Protein AF-A0A813IPT2-F1 (afdb_monomer)

Organism: Polarella glacialis (NCBI:txid89957)

Nearest PDB structures (foldseek):
  1tex-assembly1_A  TM=1.875E-01  e=2.253E+00  Mycolicibacterium smegmatis

pLDDT: mean 72.06, std 19.03, range [18.88, 93.38]

Structure (mmCIF, N/CA/C/O backbone):
data_AF-A0A813IPT2-F1
#
_entry.id   AF-A0A813IPT2-F1
#
loop_
_atom_site.group_PDB
_atom_site.id
_atom_site.type_symbol
_atom_site.label_atom_id
_atom_site.label_alt_id
_atom_site.label_comp_id
_atom_site.label_asym_id
_atom_site.label_entity_id
_atom_site.label_seq_id
_atom_site.pdbx_PDB_ins_code
_atom_site.Cartn_x
_atom_site.Cartn_y
_atom_site.Cartn_z
_atom_site.occupancy
_atom_site.B_iso_or_equiv
_atom_site.auth_seq_id
_atom_site.auth_comp_id
_atom_site.auth_asym_id
_atom_site.auth_atom_id
_atom_site.pdbx_PDB_model_num
ATOM 1 N N . TYR A 1 1 ? 28.168 15.278 2.886 1.00 22.58 1 TYR A N 1
ATOM 2 C CA . TYR A 1 1 ? 27.661 16.083 1.758 1.00 22.58 1 TYR A CA 1
ATOM 3 C C . TYR A 1 1 ? 27.672 15.183 0.529 1.00 22.58 1 TYR A C 1
ATOM 5 O O . TYR A 1 1 ? 28.730 15.028 -0.048 1.00 22.58 1 TYR A O 1
ATOM 13 N N . LEU A 1 2 ? 26.639 14.434 0.142 1.00 18.88 2 LEU A N 1
ATOM 14 C CA . LEU A 1 2 ? 25.191 14.482 0.365 1.00 18.88 2 LEU A CA 1
ATOM 15 C C . LEU A 1 2 ? 24.686 13.068 0.717 1.00 18.88 2 LEU A C 1
ATOM 17 O O . LEU A 1 2 ? 24.864 12.149 -0.073 1.00 18.88 2 LEU A O 1
ATOM 21 N N . SER A 1 3 ? 24.061 12.900 1.882 1.00 19.80 3 SER A N 1
ATOM 22 C CA . SER A 1 3 ? 23.296 11.701 2.246 1.00 19.80 3 SER A CA 1
ATOM 23 C C . SER A 1 3 ? 21.896 11.826 1.640 1.00 19.80 3 SER A C 1
ATOM 25 O O . SER A 1 3 ? 21.167 12.753 1.994 1.00 19.80 3 SER A O 1
ATOM 27 N N . HIS A 1 4 ? 21.556 10.958 0.690 1.00 21.78 4 HIS A N 1
ATOM 28 C CA . HIS A 1 4 ? 20.227 10.901 0.083 1.00 21.78 4 HIS A CA 1
ATOM 29 C C . HIS A 1 4 ? 19.321 10.036 0.961 1.00 21.78 4 HIS A C 1
ATOM 31 O O . HIS A 1 4 ? 19.539 8.836 1.055 1.00 21.78 4 HIS A O 1
ATOM 37 N N . CYS A 1 5 ? 18.312 10.647 1.583 1.00 20.91 5 CYS A N 1
ATOM 38 C CA . CYS A 1 5 ? 17.132 9.922 2.039 1.00 20.91 5 CYS A CA 1
ATOM 39 C C . CYS A 1 5 ? 16.264 9.682 0.800 1.00 20.91 5 CYS A C 1
ATOM 41 O O . CYS A 1 5 ? 15.829 10.643 0.168 1.00 20.91 5 CYS A O 1
ATOM 43 N N . THR A 1 6 ? 16.043 8.424 0.432 1.00 24.61 6 THR A N 1
ATOM 44 C CA . THR A 1 6 ? 14.979 8.062 -0.509 1.00 24.61 6 THR A CA 1
ATOM 45 C C . THR A 1 6 ? 13.814 7.544 0.318 1.00 24.61 6 THR A C 1
ATOM 47 O O . THR A 1 6 ? 13.785 6.405 0.760 1.00 24.61 6 THR A O 1
ATOM 50 N N . SER A 1 7 ? 12.878 8.437 0.610 1.00 26.55 7 SER A N 1
ATOM 51 C CA . SER A 1 7 ? 11.579 8.127 1.195 1.00 26.55 7 SER A CA 1
ATOM 52 C C . SER A 1 7 ? 10.695 7.510 0.107 1.00 26.55 7 SER A C 1
ATOM 54 O O . SER A 1 7 ? 9.997 8.203 -0.633 1.00 26.55 7 SER A O 1
ATOM 56 N N . GLY A 1 8 ? 10.736 6.184 -0.015 1.00 27.59 8 GLY A N 1
ATOM 57 C CA . GLY A 1 8 ? 9.666 5.419 -0.649 1.00 27.59 8 GLY A CA 1
ATOM 58 C C . GLY A 1 8 ? 8.501 5.325 0.330 1.00 27.59 8 GLY A C 1
ATOM 59 O O . GLY A 1 8 ? 8.437 4.401 1.127 1.00 27.59 8 GLY A O 1
ATOM 60 N N . GLY A 1 9 ? 7.616 6.324 0.340 1.00 29.55 9 GLY A N 1
ATOM 61 C CA . GLY A 1 9 ? 6.392 6.254 1.136 1.00 29.55 9 GLY A CA 1
ATOM 62 C C . GLY A 1 9 ? 5.482 5.157 0.589 1.00 29.55 9 GLY A C 1
ATOM 63 O O . GLY A 1 9 ? 4.903 5.325 -0.484 1.00 29.55 9 GLY A O 1
ATOM 64 N N . ILE A 1 10 ? 5.375 4.051 1.317 1.00 34.75 10 ILE A N 1
ATOM 65 C CA . ILE A 1 10 ? 4.439 2.965 1.043 1.00 34.75 10 ILE A CA 1
ATOM 66 C C . ILE A 1 10 ? 3.053 3.387 1.552 1.00 34.75 10 ILE A C 1
ATOM 68 O O . ILE A 1 10 ? 2.877 3.808 2.693 1.00 34.75 10 ILE A O 1
ATOM 72 N N . LEU A 1 11 ? 2.041 3.335 0.688 1.00 39.09 11 LEU A N 1
ATOM 73 C CA . LEU A 1 11 ? 0.650 3.460 1.118 1.00 39.09 11 LEU A CA 1
ATOM 74 C C . LEU A 1 11 ? 0.090 2.050 1.220 1.00 39.09 11 LEU A C 1
ATOM 76 O O . LEU A 1 11 ? 0.034 1.337 0.221 1.00 39.09 11 LEU A O 1
ATOM 80 N N . GLN A 1 12 ? -0.289 1.670 2.434 1.00 47.31 12 GLN A N 1
ATOM 81 C CA . GLN A 1 12 ? -0.730 0.326 2.758 1.00 47.31 12 GLN A CA 1
ATOM 82 C C . GLN A 1 12 ? -2.209 0.357 3.081 1.00 47.31 12 GLN A C 1
ATOM 84 O O . GLN A 1 12 ? -2.625 0.633 4.203 1.00 47.31 12 GLN A O 1
ATOM 89 N N . LEU A 1 13 ? -3.009 0.117 2.059 1.00 40.16 13 LEU A N 1
ATOM 90 C CA . LEU A 1 13 ? -4.437 0.300 2.173 1.00 40.16 13 LEU A CA 1
ATOM 91 C C . LEU A 1 13 ? -5.113 -0.952 2.746 1.00 40.16 13 LEU A C 1
ATOM 93 O O . LEU A 1 13 ? -4.753 -2.069 2.374 1.00 40.16 13 LEU A O 1
ATOM 97 N N . GLN A 1 14 ? -6.104 -0.778 3.621 1.00 37.28 14 GLN A N 1
ATOM 98 C CA . GLN A 1 14 ? -6.806 -1.885 4.268 1.00 37.28 14 GLN A CA 1
ATOM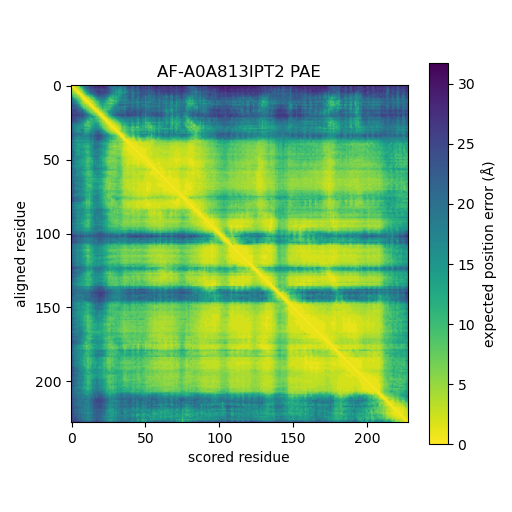 99 C C . GLN A 1 14 ? -8.170 -2.110 3.617 1.00 37.28 14 GLN A C 1
ATOM 101 O O . GLN A 1 14 ? -8.995 -1.203 3.583 1.00 37.28 14 GLN A O 1
ATOM 106 N N . ALA A 1 15 ? -8.423 -3.313 3.091 1.00 34.12 15 ALA A N 1
ATOM 107 C CA . ALA A 1 15 ? -9.726 -3.660 2.530 1.00 34.12 15 ALA A CA 1
ATOM 108 C C . ALA A 1 15 ? -10.611 -4.297 3.614 1.00 34.12 15 ALA A C 1
ATOM 110 O O . ALA A 1 15 ? -10.194 -5.186 4.355 1.00 34.12 15 ALA A O 1
ATOM 111 N N . GLY A 1 16 ? -11.856 -3.836 3.728 1.00 30.89 16 GLY A N 1
ATOM 112 C CA . GLY A 1 16 ? -12.879 -4.494 4.544 1.00 30.89 16 GLY A CA 1
ATOM 113 C C . GLY A 1 16 ? -13.708 -5.459 3.696 1.00 30.89 16 GLY A C 1
ATOM 114 O O . GLY A 1 16 ? -14.085 -5.117 2.576 1.00 30.89 16 GLY A O 1
ATOM 115 N N . SER A 1 17 ? -14.025 -6.651 4.214 1.00 33.88 17 SER A N 1
ATOM 116 C CA . SER A 1 17 ? -14.942 -7.580 3.539 1.00 33.88 17 SER A CA 1
ATOM 117 C C . SER A 1 17 ? -16.356 -7.002 3.472 1.00 33.88 17 SER A C 1
ATOM 119 O O . SER A 1 17 ? -16.870 -6.446 4.446 1.00 33.88 17 SER A O 1
ATOM 121 N N . ARG A 1 18 ? -17.000 -7.159 2.318 1.00 38.59 18 ARG A N 1
ATOM 122 C CA . ARG A 1 18 ? -18.293 -6.556 1.998 1.00 38.59 18 ARG A CA 1
ATOM 123 C C . ARG A 1 18 ? -19.442 -7.497 2.376 1.00 38.59 18 ARG A C 1
ATOM 125 O O . ARG A 1 18 ? -20.032 -8.132 1.512 1.00 38.59 18 ARG A O 1
ATOM 132 N N . SER A 1 19 ? -19.773 -7.573 3.660 1.00 35.47 19 SER A N 1
ATOM 133 C CA . SER A 1 19 ? -21.066 -8.106 4.112 1.00 35.47 19 SER A CA 1
ATOM 134 C C . SER A 1 19 ? -21.380 -7.572 5.508 1.00 35.47 19 SER A C 1
ATOM 136 O O . SER A 1 19 ? -20.826 -8.067 6.483 1.00 35.47 19 SER A O 1
ATOM 138 N N . ASP A 1 20 ? -22.240 -6.554 5.542 1.00 37.88 20 ASP A N 1
ATOM 139 C CA . ASP A 1 20 ? -22.887 -5.938 6.706 1.00 37.88 20 ASP A CA 1
ATOM 140 C C . ASP A 1 20 ? -21.943 -5.354 7.791 1.00 37.88 20 ASP A C 1
ATOM 142 O O . ASP A 1 20 ? -21.253 -6.066 8.505 1.00 37.88 20 ASP A O 1
ATOM 146 N N . GLU A 1 21 ? -21.940 -4.014 7.908 1.00 35.59 21 GLU A N 1
ATOM 147 C CA . GLU A 1 21 ? -21.140 -3.174 8.840 1.00 35.59 21 GLU A CA 1
ATOM 148 C C . GLU A 1 21 ? -19.648 -2.942 8.492 1.00 35.59 21 GLU A C 1
ATOM 150 O O . GLU A 1 21 ? -18.764 -2.933 9.348 1.00 35.59 21 GLU A O 1
ATOM 155 N N . SER A 1 22 ? -19.333 -2.686 7.218 1.00 34.91 22 SER A N 1
ATOM 156 C CA . SER A 1 22 ? -17.954 -2.445 6.770 1.00 34.91 22 SER A CA 1
ATOM 157 C C . SER A 1 22 ? -17.512 -0.974 6.888 1.00 34.91 22 SER A C 1
ATOM 159 O O . SER A 1 22 ? -17.559 -0.229 5.907 1.00 34.91 22 SER A O 1
ATOM 161 N N . GLU A 1 23 ? -17.007 -0.557 8.051 1.00 38.62 23 GLU A N 1
ATOM 162 C CA . GLU A 1 23 ? -16.048 0.557 8.094 1.00 38.62 23 GLU A CA 1
ATOM 163 C C . GLU A 1 23 ? -14.717 0.082 7.491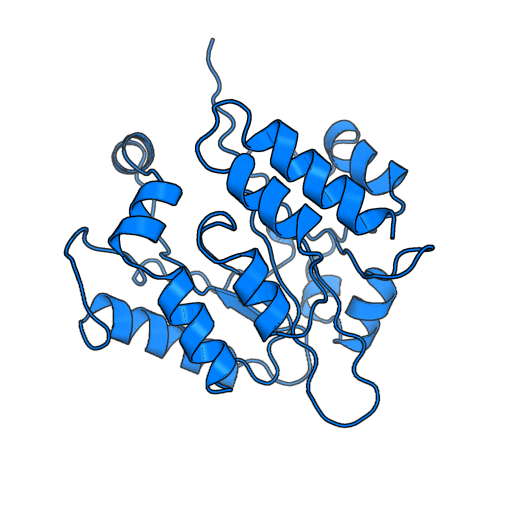 1.00 38.62 23 GLU A C 1
ATOM 165 O O . GLU A 1 23 ? -14.093 -0.876 7.973 1.00 38.62 23 GLU A O 1
ATOM 170 N N . VAL A 1 24 ? -14.311 0.724 6.395 1.00 41.28 24 VAL A N 1
ATOM 171 C CA . VAL A 1 24 ? -13.048 0.473 5.692 1.00 41.28 24 VAL A CA 1
ATOM 172 C C . VAL A 1 24 ? -12.033 1.502 6.172 1.00 41.28 24 VAL A C 1
ATOM 174 O O . VAL A 1 24 ? -12.242 2.707 6.040 1.00 41.28 24 VAL A O 1
ATOM 177 N N . GLY A 1 25 ? -10.952 1.018 6.780 1.00 40.88 25 GLY A N 1
ATOM 178 C CA . GLY A 1 25 ? -9.851 1.846 7.259 1.00 40.88 25 GLY A CA 1
ATOM 179 C C . GLY A 1 25 ? -8.809 2.052 6.180 1.00 40.88 25 GLY A C 1
ATOM 180 O O . GLY A 1 25 ? -8.631 1.200 5.321 1.00 40.88 25 GLY A O 1
ATOM 181 N N . THR A 1 26 ? -8.117 3.185 6.192 1.00 44.16 26 THR A N 1
ATOM 182 C CA . THR A 1 26 ? -7.043 3.466 5.232 1.00 44.16 26 THR A CA 1
ATOM 183 C C . THR A 1 26 ? -5.726 3.602 5.975 1.00 44.16 26 THR A C 1
ATOM 185 O O . THR A 1 26 ? -5.372 4.679 6.431 1.00 44.16 26 THR A O 1
ATOM 188 N N . GLY A 1 27 ? -4.984 2.505 6.109 1.00 44.69 27 GLY A N 1
ATOM 189 C CA . GLY A 1 27 ? -3.646 2.544 6.695 1.00 44.69 27 GLY A CA 1
ATOM 190 C C . GLY A 1 27 ? -2.637 3.293 5.815 1.00 44.69 27 GLY A C 1
ATOM 191 O O . GLY A 1 27 ? -2.750 3.346 4.591 1.00 44.69 27 GLY A O 1
ATOM 192 N N . VAL A 1 28 ? -1.614 3.872 6.439 1.00 47.28 28 VAL A N 1
ATOM 193 C CA . VAL A 1 28 ? -0.395 4.334 5.763 1.00 47.28 28 VAL A CA 1
ATOM 194 C C . VAL A 1 28 ? 0.763 3.754 6.558 1.00 47.28 28 VAL A C 1
ATOM 196 O O . VAL A 1 28 ? 0.937 4.100 7.726 1.00 47.28 28 VAL A O 1
ATOM 199 N N . VAL A 1 29 ? 1.558 2.887 5.936 1.00 50.03 29 VAL A N 1
ATOM 200 C CA . VAL A 1 29 ? 2.750 2.316 6.565 1.00 50.03 29 VAL A CA 1
ATOM 201 C C . VAL A 1 29 ? 3.965 3.082 6.082 1.00 50.03 29 VAL A C 1
ATOM 203 O O . VAL A 1 29 ? 4.309 3.084 4.907 1.00 50.03 29 VAL A O 1
ATOM 206 N N . VAL A 1 30 ? 4.617 3.781 7.002 1.00 46.56 30 VAL A N 1
ATOM 207 C CA . VAL A 1 30 ? 5.773 4.607 6.664 1.00 46.56 30 VAL A CA 1
ATOM 208 C C . VAL A 1 30 ? 7.043 3.794 6.871 1.00 46.56 30 VAL A C 1
ATOM 210 O O . VAL A 1 30 ? 7.484 3.604 8.001 1.00 46.56 30 VAL A O 1
ATOM 213 N N . ASN A 1 31 ? 7.629 3.343 5.762 1.00 48.81 31 ASN A N 1
ATOM 214 C CA . ASN A 1 31 ? 8.940 2.703 5.736 1.00 48.81 31 ASN A CA 1
ATOM 215 C C . ASN A 1 31 ? 10.048 3.775 5.855 1.00 48.81 31 ASN A C 1
ATOM 217 O O . ASN A 1 31 ? 10.043 4.777 5.130 1.00 48.81 31 ASN A O 1
ATOM 221 N N . THR A 1 32 ? 10.989 3.583 6.787 1.00 47.72 32 THR A N 1
ATOM 222 C CA . THR A 1 32 ? 12.218 4.383 6.855 1.00 47.72 32 THR A CA 1
ATOM 223 C C . THR A 1 32 ? 13.438 3.499 7.066 1.00 47.72 32 THR A C 1
ATOM 225 O O . THR A 1 32 ? 13.655 2.998 8.166 1.00 47.72 32 THR A O 1
ATOM 228 N N . THR A 1 33 ? 14.298 3.425 6.057 1.00 46.75 33 THR A N 1
ATOM 229 C CA . THR A 1 33 ? 15.501 2.580 6.061 1.00 46.75 33 THR A CA 1
ATOM 230 C C . THR A 1 33 ? 16.711 3.194 6.787 1.00 46.75 33 THR A C 1
ATOM 232 O O . THR A 1 33 ? 17.630 2.475 7.162 1.00 46.75 33 THR A O 1
ATOM 235 N N . ASP A 1 34 ? 16.715 4.510 7.056 1.00 49.75 34 ASP A N 1
ATOM 236 C CA . ASP A 1 34 ? 17.919 5.228 7.532 1.00 49.75 34 ASP A CA 1
ATOM 237 C C . ASP A 1 34 ? 17.757 6.019 8.845 1.00 49.75 34 ASP A C 1
ATOM 239 O O . ASP A 1 34 ? 18.715 6.612 9.356 1.00 49.75 34 ASP A O 1
ATOM 243 N N . ARG A 1 35 ? 16.561 6.041 9.445 1.00 55.66 35 ARG A N 1
ATOM 244 C CA . ARG A 1 35 ? 16.361 6.574 10.802 1.00 55.66 35 ARG A CA 1
ATOM 245 C C . ARG A 1 35 ? 15.862 5.458 11.693 1.00 55.66 35 ARG A C 1
ATOM 247 O O . ARG A 1 35 ? 15.010 4.682 11.289 1.00 55.66 35 ARG A O 1
ATOM 254 N N . LYS A 1 36 ? 16.352 5.411 12.937 1.00 67.06 36 LYS A N 1
ATOM 255 C CA . LYS A 1 36 ? 15.727 4.569 13.962 1.00 67.06 36 LYS A CA 1
ATOM 256 C C . LYS A 1 36 ? 14.249 4.949 13.975 1.00 67.06 36 LYS A C 1
ATOM 258 O O . LYS A 1 36 ? 13.951 6.089 14.311 1.00 67.06 36 LYS A O 1
ATOM 263 N N . CYS A 1 37 ? 13.347 4.038 13.622 1.00 64.88 37 CYS A N 1
ATOM 264 C CA . CYS A 1 37 ? 11.904 4.300 13.633 1.00 64.88 37 CYS A CA 1
ATOM 265 C C . CYS A 1 37 ? 11.404 4.778 15.016 1.00 64.88 37 CYS A C 1
ATOM 267 O O . CYS A 1 37 ? 10.351 5.394 15.132 1.00 64.88 37 CYS A O 1
ATOM 269 N N . ALA A 1 38 ? 12.203 4.553 16.066 1.00 73.25 38 ALA A N 1
ATOM 270 C CA . ALA A 1 38 ? 12.026 5.082 17.415 1.00 73.25 38 ALA A CA 1
ATOM 271 C C . ALA A 1 38 ? 12.496 6.547 17.622 1.00 73.25 38 ALA A C 1
ATOM 273 O O . ALA A 1 38 ? 12.470 7.043 18.748 1.00 73.25 38 ALA A O 1
ATOM 274 N N . ASP A 1 39 ? 12.976 7.246 16.588 1.00 82.94 39 ASP A N 1
ATOM 275 C CA . ASP A 1 39 ? 13.415 8.642 16.681 1.00 82.94 39 ASP A CA 1
ATOM 276 C C . ASP A 1 39 ? 12.225 9.563 16.972 1.00 82.94 39 ASP A C 1
ATOM 278 O O . ASP A 1 39 ? 11.233 9.592 16.243 1.00 82.94 39 ASP A O 1
ATOM 282 N N . ALA A 1 40 ? 12.338 10.368 18.027 1.00 83.06 40 ALA A N 1
ATOM 283 C CA . ALA A 1 40 ? 11.253 11.239 18.463 1.00 83.06 40 ALA A CA 1
ATOM 284 C C . ALA A 1 40 ? 10.832 12.262 17.393 1.00 83.06 40 ALA A C 1
ATOM 286 O O . ALA A 1 40 ? 9.656 12.608 17.321 1.00 83.06 40 ALA A O 1
ATOM 287 N N . ASN A 1 41 ? 11.747 12.729 16.534 1.00 79.75 41 ASN A N 1
ATOM 288 C CA . ASN A 1 41 ? 11.391 13.677 15.475 1.00 79.75 41 ASN A CA 1
ATOM 289 C C . ASN A 1 41 ? 10.631 12.995 14.337 1.00 79.75 41 ASN A C 1
ATOM 291 O O . ASN A 1 41 ? 9.812 13.643 13.688 1.00 79.75 41 ASN A O 1
ATOM 295 N N . PHE A 1 42 ? 10.902 11.711 14.090 1.00 76.12 42 PHE A N 1
ATOM 296 C CA . PHE A 1 42 ? 10.124 10.909 13.151 1.00 76.12 42 PHE A CA 1
ATOM 297 C C . PHE A 1 42 ? 8.712 10.639 13.682 1.00 76.12 42 PHE A C 1
ATOM 299 O O . PHE A 1 42 ? 7.749 10.780 12.936 1.00 76.12 42 PHE A O 1
ATOM 306 N N . LEU A 1 43 ? 8.575 10.324 14.974 1.00 78.94 43 LEU A N 1
ATOM 307 C CA . LEU A 1 43 ? 7.281 10.019 15.595 1.00 78.94 43 LEU 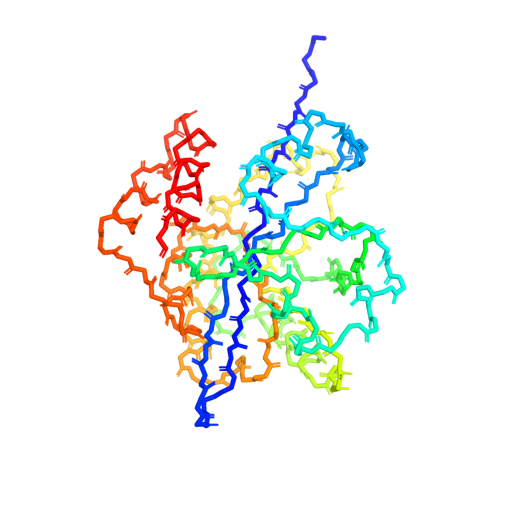A CA 1
ATOM 308 C C . LEU A 1 43 ? 6.422 11.255 15.878 1.00 78.94 43 LEU A C 1
ATOM 310 O O . LEU A 1 43 ? 5.198 11.147 15.931 1.00 78.94 43 LEU A O 1
ATOM 314 N N . ALA A 1 44 ? 7.035 12.427 16.061 1.00 83.38 44 ALA A N 1
ATOM 315 C CA . ALA A 1 44 ? 6.342 13.647 16.473 1.00 83.38 44 ALA A CA 1
ATOM 316 C C . ALA A 1 44 ? 5.127 14.028 15.596 1.00 83.38 44 ALA A C 1
ATOM 318 O O . ALA A 1 44 ? 4.099 14.402 16.165 1.00 83.38 44 ALA A O 1
ATOM 319 N N . PRO A 1 45 ? 5.168 13.936 14.250 1.00 77.50 45 PRO A N 1
ATOM 320 C CA . PRO A 1 45 ? 3.996 14.197 13.415 1.00 77.50 45 PRO A CA 1
ATOM 321 C C . PRO A 1 45 ? 2.845 13.220 13.680 1.00 77.50 45 PRO A C 1
ATOM 323 O O . PRO A 1 45 ? 1.709 13.662 13.817 1.00 77.50 45 PRO A O 1
ATOM 326 N N . PHE A 1 46 ? 3.136 11.922 13.817 1.00 81.25 46 PHE A N 1
ATOM 327 C CA . PHE A 1 46 ? 2.132 10.895 14.119 1.00 81.25 46 PHE A CA 1
ATOM 328 C C . PHE A 1 46 ? 1.504 11.135 15.491 1.00 81.25 46 PHE A C 1
ATOM 330 O O . PHE A 1 46 ? 0.286 11.204 15.613 1.00 81.25 46 PHE A O 1
ATOM 337 N N . GLN A 1 47 ? 2.330 11.392 16.508 1.00 86.75 47 GLN A N 1
ATOM 338 C CA . GLN A 1 47 ? 1.867 11.708 17.861 1.00 86.75 47 GLN A CA 1
ATOM 339 C C . GLN A 1 47 ? 0.984 12.960 17.895 1.00 86.75 47 GLN A C 1
ATOM 341 O O . GLN A 1 47 ? -0.044 12.975 18.564 1.00 86.75 47 GLN A O 1
ATOM 346 N N . LYS A 1 48 ? 1.351 14.009 17.145 1.00 85.38 48 LYS A N 1
ATOM 347 C CA . LYS A 1 48 ? 0.555 15.241 17.036 1.00 85.38 48 LYS A CA 1
ATOM 348 C C . LYS A 1 48 ? -0.827 14.994 16.423 1.00 85.38 48 LYS A C 1
ATOM 350 O O . LYS A 1 48 ? -1.758 15.741 16.713 1.00 85.38 48 LYS A O 1
ATOM 355 N N . LEU A 1 49 ? -0.940 13.977 15.577 1.00 79.25 49 LEU A N 1
ATOM 356 C CA . LEU A 1 49 ? -2.173 13.563 14.914 1.00 79.25 49 LEU A CA 1
ATOM 357 C C . LEU A 1 49 ? -2.900 12.434 15.661 1.00 79.25 49 LEU A C 1
ATOM 359 O O . LEU A 1 49 ? -3.869 11.897 15.140 1.00 79.25 49 LEU A O 1
ATOM 363 N N . ASN A 1 50 ? -2.436 12.076 16.864 1.00 87.19 50 ASN A N 1
ATOM 364 C CA . ASN A 1 50 ? -2.926 10.937 17.640 1.00 87.19 50 ASN A CA 1
ATOM 365 C C . ASN A 1 50 ? -2.890 9.600 16.868 1.00 87.19 50 ASN A C 1
ATOM 367 O O . ASN A 1 50 ? -3.699 8.708 17.094 1.00 87.19 50 ASN A O 1
ATOM 371 N N . VAL A 1 51 ? -1.934 9.460 15.948 1.00 83.62 51 VAL A N 1
ATOM 372 C CA . VAL A 1 51 ? -1.705 8.232 15.186 1.00 83.62 51 VAL A CA 1
ATOM 373 C C . VAL A 1 51 ? -0.842 7.290 16.013 1.00 83.62 51 VAL A C 1
ATOM 375 O O . VAL A 1 51 ? 0.275 7.638 16.418 1.00 83.62 51 VAL A O 1
ATOM 378 N N . ARG A 1 52 ? -1.333 6.069 16.227 1.00 88.50 52 ARG A N 1
ATOM 379 C CA . ARG A 1 52 ? -0.572 5.021 16.907 1.00 88.50 52 ARG A CA 1
ATOM 380 C C . ARG A 1 52 ? 0.498 4.459 15.974 1.00 88.50 52 ARG A C 1
ATOM 382 O O . ARG A 1 52 ? 0.224 4.145 14.821 1.00 88.50 52 ARG A O 1
ATOM 389 N N . VAL A 1 53 ? 1.716 4.307 16.495 1.00 85.75 53 VAL A N 1
ATOM 390 C CA . VAL A 1 53 ? 2.828 3.649 15.795 1.00 85.75 53 VAL A CA 1
ATOM 391 C C . VAL A 1 53 ? 3.181 2.363 16.536 1.00 85.75 53 VAL A C 1
ATOM 393 O O . VAL A 1 53 ? 3.519 2.403 17.720 1.00 85.75 53 VAL A O 1
ATOM 396 N N . LEU A 1 54 ? 3.079 1.225 15.855 1.00 86.31 54 LEU A N 1
ATOM 397 C CA . LEU A 1 54 ? 3.407 -0.097 16.372 1.00 86.31 54 LEU A CA 1
ATOM 398 C C . LEU A 1 54 ? 4.834 -0.478 15.973 1.00 86.31 54 LEU A C 1
ATOM 400 O O . LEU A 1 54 ? 5.205 -0.397 14.804 1.00 86.31 54 LEU A O 1
ATOM 404 N N . MET A 1 55 ? 5.620 -0.894 16.966 1.00 85.56 55 MET A N 1
ATOM 405 C CA . MET A 1 55 ? 7.026 -1.297 16.806 1.00 85.56 55 MET A CA 1
ATOM 406 C C . MET A 1 55 ? 7.306 -2.714 17.324 1.00 85.56 55 MET A C 1
ATOM 408 O O . MET A 1 55 ? 8.440 -3.181 17.273 1.00 85.56 55 MET A O 1
ATOM 412 N N . ASP A 1 56 ? 6.302 -3.367 17.914 1.00 88.06 56 ASP A N 1
ATOM 413 C CA . ASP A 1 56 ? 6.423 -4.729 18.428 1.00 88.06 56 ASP A CA 1
ATOM 414 C C . ASP A 1 56 ? 6.003 -5.702 17.327 1.00 88.06 56 ASP A C 1
ATOM 416 O O . ASP A 1 56 ? 4.813 -5.875 17.057 1.00 88.06 56 ASP A O 1
ATOM 420 N N . SER A 1 57 ? 6.992 -6.332 16.696 1.00 84.56 57 SER A N 1
ATOM 421 C CA . SER A 1 57 ? 6.782 -7.299 15.621 1.00 84.56 57 SER A CA 1
ATOM 422 C C . SER A 1 57 ? 5.967 -8.513 16.070 1.00 84.56 57 SER A C 1
ATOM 424 O O . SER A 1 57 ? 5.152 -9.026 15.305 1.00 84.56 57 SER A O 1
ATOM 426 N N . GLY A 1 58 ? 6.130 -8.969 17.314 1.00 88.00 58 GLY A N 1
ATOM 427 C CA . GLY A 1 58 ? 5.349 -10.076 17.860 1.00 88.00 58 GLY A CA 1
ATOM 428 C C . GLY A 1 58 ? 3.876 -9.702 17.973 1.00 88.00 58 GLY A C 1
ATOM 429 O O . GLY A 1 58 ? 3.004 -10.479 17.579 1.00 88.00 58 GLY A O 1
ATOM 430 N N . HIS A 1 59 ? 3.599 -8.486 18.444 1.00 89.81 59 HIS A N 1
ATOM 431 C CA . HIS A 1 59 ? 2.239 -7.968 18.520 1.00 89.81 59 HIS A CA 1
ATOM 432 C C . HIS A 1 59 ? 1.630 -7.752 17.131 1.00 89.81 59 HIS A C 1
ATOM 434 O O . HIS A 1 59 ? 0.544 -8.252 16.874 1.00 89.81 59 HIS A O 1
ATOM 440 N N . VAL A 1 60 ? 2.335 -7.078 16.218 1.00 86.12 60 VAL A N 1
ATOM 441 C CA . VAL A 1 60 ? 1.843 -6.781 14.860 1.00 86.12 60 VAL A CA 1
ATOM 442 C C . VAL A 1 60 ? 1.522 -8.061 14.086 1.00 86.12 60 VAL A C 1
ATOM 444 O O . VAL A 1 60 ? 0.449 -8.162 13.498 1.00 86.12 60 VAL A O 1
ATOM 447 N N . ASN A 1 61 ? 2.393 -9.072 14.142 1.00 84.38 61 ASN A N 1
ATOM 448 C CA . ASN A 1 61 ? 2.185 -10.330 13.416 1.00 84.38 61 ASN A CA 1
ATOM 449 C C . ASN A 1 61 ? 1.110 -11.241 14.040 1.00 84.38 61 ASN A C 1
ATOM 451 O O . ASN A 1 61 ? 0.617 -12.147 13.371 1.00 84.38 61 ASN A O 1
ATOM 455 N N . SER A 1 62 ? 0.752 -11.033 15.311 1.00 88.31 62 SER A N 1
ATOM 456 C CA . SER A 1 62 ? -0.329 -11.776 15.982 1.00 88.31 62 SER A CA 1
ATOM 457 C C . SER A 1 62 ? -1.646 -11.006 16.049 1.00 88.31 62 SER A C 1
ATOM 459 O O . SER A 1 62 ? -2.657 -11.569 16.468 1.00 88.31 62 SER A O 1
ATOM 461 N N . MET A 1 63 ? -1.642 -9.744 15.618 1.00 88.00 63 MET A N 1
ATOM 462 C CA . MET A 1 63 ? -2.795 -8.865 15.672 1.00 88.00 63 MET A CA 1
ATOM 463 C C . MET A 1 63 ? -3.911 -9.377 14.757 1.00 88.00 63 MET A C 1
ATOM 465 O O . MET A 1 63 ? -3.699 -9.789 13.612 1.00 88.00 63 MET A O 1
ATOM 469 N N . THR A 1 64 ? -5.128 -9.342 15.279 1.00 87.00 64 THR A N 1
ATOM 470 C CA . THR A 1 64 ? -6.358 -9.576 14.529 1.00 87.00 64 THR A CA 1
ATOM 471 C C . THR A 1 64 ? -6.757 -8.325 13.751 1.00 87.00 64 THR A C 1
ATOM 473 O O . THR A 1 64 ? -6.373 -7.201 14.077 1.00 87.00 64 THR A O 1
ATOM 476 N N . LEU A 1 65 ? -7.611 -8.492 12.741 1.00 82.44 65 LEU A N 1
ATOM 477 C CA . LEU A 1 65 ? -8.175 -7.358 12.008 1.00 82.44 65 LEU A CA 1
ATOM 478 C C . LEU A 1 65 ? -8.897 -6.361 12.936 1.00 82.44 65 LEU A C 1
ATOM 480 O O . LEU A 1 65 ? -8.790 -5.152 12.745 1.00 82.44 65 LEU A O 1
ATOM 484 N N . ALA A 1 66 ? -9.622 -6.861 13.939 1.00 85.50 66 ALA A N 1
ATOM 485 C CA . ALA A 1 66 ? -10.351 -6.020 14.884 1.00 85.50 66 ALA A CA 1
ATOM 486 C C . ALA A 1 66 ? -9.403 -5.154 15.729 1.00 85.50 66 ALA A C 1
ATOM 488 O O . ALA A 1 66 ? -9.599 -3.945 15.810 1.00 85.50 66 ALA A O 1
ATOM 489 N N . GLU A 1 67 ? -8.341 -5.749 16.279 1.00 90.31 67 GLU A N 1
ATOM 490 C CA . GLU A 1 67 ? -7.320 -5.022 17.048 1.00 90.31 67 GLU A CA 1
ATOM 491 C C . GLU A 1 67 ? -6.597 -3.976 16.193 1.00 90.31 67 GLU A C 1
ATOM 493 O O . GLU A 1 67 ? -6.310 -2.880 16.669 1.00 90.31 67 GLU A O 1
ATOM 498 N N . ALA A 1 68 ? -6.342 -4.279 14.917 1.00 86.94 68 ALA A N 1
ATOM 499 C CA . ALA A 1 68 ? -5.728 -3.324 14.001 1.00 86.94 68 ALA A CA 1
ATOM 500 C C . ALA A 1 68 ? -6.636 -2.126 13.722 1.00 86.94 68 ALA A C 1
ATOM 502 O O . ALA A 1 68 ? -6.167 -0.991 13.759 1.00 86.94 68 ALA A O 1
ATOM 503 N N . LYS A 1 69 ? -7.934 -2.361 13.483 1.00 83.56 69 LYS A N 1
ATOM 504 C CA . LYS A 1 69 ? -8.917 -1.281 13.302 1.00 83.56 69 LYS A CA 1
ATOM 505 C C . LYS A 1 69 ? -9.028 -0.412 14.551 1.00 83.56 69 LYS A C 1
ATOM 507 O O . LYS A 1 69 ? -9.011 0.810 14.444 1.00 83.56 69 LYS A O 1
ATOM 512 N N . GLU A 1 70 ? -9.081 -1.035 15.726 1.00 89.44 70 GLU A N 1
ATOM 513 C CA . GLU A 1 70 ? -9.092 -0.320 17.004 1.00 89.44 70 GLU A CA 1
ATOM 514 C C . GLU A 1 70 ? -7.822 0.526 17.181 1.00 89.44 70 GLU A C 1
ATOM 516 O O . GLU A 1 70 ? -7.900 1.698 17.540 1.00 89.44 70 GLU A O 1
ATOM 521 N N . ALA A 1 71 ? -6.649 -0.035 16.874 1.00 88.88 71 ALA A N 1
ATOM 522 C CA . ALA A 1 71 ? -5.376 0.674 16.965 1.00 88.88 71 ALA A CA 1
ATOM 523 C C . ALA A 1 71 ? -5.241 1.817 15.946 1.00 88.88 71 ALA A C 1
ATOM 525 O O . ALA A 1 71 ? -4.498 2.764 16.207 1.00 88.88 71 ALA A O 1
ATOM 526 N N . ALA A 1 72 ? -5.919 1.713 14.801 1.00 86.12 72 ALA A N 1
ATOM 527 C CA . ALA A 1 72 ? -5.871 2.688 13.724 1.00 86.12 72 ALA A CA 1
ATOM 528 C C . ALA A 1 72 ? -6.873 3.840 13.902 1.00 86.12 72 ALA A C 1
ATOM 530 O O . ALA A 1 72 ? -6.691 4.883 13.286 1.00 86.12 72 ALA A O 1
ATOM 531 N N . GLY A 1 73 ? -7.939 3.672 14.687 1.00 83.94 73 GLY A N 1
ATOM 532 C CA . GLY A 1 73 ? -9.018 4.658 14.797 1.00 83.94 73 GLY A CA 1
ATOM 533 C C . GLY A 1 73 ? -8.537 6.061 15.190 1.00 83.94 73 GLY A C 1
ATOM 534 O O . GLY A 1 73 ? -7.788 6.228 16.152 1.00 83.94 73 GLY A O 1
ATOM 535 N N . LEU A 1 74 ? -8.998 7.079 14.460 1.00 80.50 74 LEU A N 1
ATOM 536 C CA . LEU A 1 74 ? -8.707 8.489 14.738 1.00 80.50 74 LEU A CA 1
ATOM 537 C C . LEU A 1 74 ? -9.909 9.171 15.407 1.00 80.50 74 LEU A C 1
ATOM 539 O O . LEU A 1 74 ? -11.060 8.846 15.126 1.00 80.50 74 LEU A O 1
ATOM 543 N N . GLU A 1 75 ? -9.659 10.172 16.260 1.00 81.62 75 GLU A N 1
ATOM 544 C CA . GLU A 1 75 ? -10.714 10.857 17.039 1.00 81.62 75 GLU A CA 1
ATOM 545 C C . GLU A 1 75 ? -11.826 11.480 16.184 1.00 81.62 75 GLU A C 1
ATOM 547 O O . GLU A 1 75 ? -12.946 11.660 16.662 1.00 81.62 75 GLU A O 1
ATOM 552 N N . ARG A 1 76 ? -11.509 11.861 14.942 1.00 77.25 76 ARG A N 1
ATOM 553 C CA . ARG A 1 76 ? -12.437 12.548 14.035 1.00 77.25 76 ARG A CA 1
ATOM 554 C C . ARG A 1 76 ? -13.104 11.629 13.020 1.00 77.25 76 ARG A C 1
ATOM 556 O O . ARG A 1 76 ? -13.949 12.108 12.278 1.00 77.25 76 ARG A O 1
ATOM 563 N N . GLY A 1 77 ? -12.807 10.334 13.062 1.00 75.06 77 GLY A N 1
ATOM 564 C CA . GLY A 1 77 ? -13.187 9.392 12.020 1.00 75.06 77 GLY A CA 1
ATOM 565 C C . GLY A 1 77 ? -11.990 8.991 11.168 1.00 75.06 77 GLY A C 1
ATOM 566 O O . GLY A 1 77 ? -10.909 9.567 11.259 1.00 75.06 77 GLY A O 1
ATOM 567 N N . GLY A 1 78 ? -12.173 7.933 10.383 1.00 75.81 78 GLY A N 1
ATOM 568 C CA . GLY A 1 78 ? -11.083 7.314 9.644 1.00 75.81 78 GLY A CA 1
ATOM 569 C C . GLY A 1 78 ? -10.167 6.464 10.525 1.00 75.81 78 GLY A C 1
ATOM 570 O O . GLY A 1 78 ? -10.358 6.294 11.731 1.00 75.81 78 GLY A O 1
ATOM 571 N N . MET A 1 79 ? -9.172 5.872 9.876 1.00 78.88 79 MET A N 1
ATOM 572 C CA . MET A 1 79 ? -8.222 4.965 10.501 1.00 78.88 79 MET A CA 1
ATOM 573 C C . MET A 1 79 ? -6.848 5.216 9.905 1.00 78.88 79 MET A C 1
ATOM 575 O O . MET A 1 79 ? -6.741 5.266 8.686 1.00 78.88 79 MET A O 1
ATOM 579 N N . LEU A 1 80 ? -5.821 5.332 10.739 1.00 77.38 80 LEU A N 1
ATOM 580 C CA . LEU A 1 80 ? -4.422 5.384 10.356 1.00 77.38 80 LEU A CA 1
ATOM 581 C C . LEU A 1 80 ? -3.561 4.691 11.422 1.00 77.38 80 LEU A C 1
ATOM 583 O O . LEU A 1 80 ? -3.568 5.067 12.591 1.00 77.38 80 LEU A O 1
ATOM 587 N N . LEU A 1 81 ? -2.774 3.706 10.992 1.00 82.56 81 LEU A N 1
ATOM 588 C CA . LEU A 1 81 ? -1.854 2.948 11.833 1.00 82.56 81 LEU A CA 1
ATOM 589 C C . LEU A 1 81 ? -0.445 3.028 11.255 1.00 82.56 81 LEU A C 1
ATOM 591 O O . LEU A 1 81 ? -0.224 2.622 10.117 1.00 82.56 81 LEU A O 1
ATOM 595 N N . GLY A 1 82 ? 0.505 3.529 12.039 1.00 81.56 82 GLY A N 1
ATOM 596 C CA . GLY A 1 82 ? 1.920 3.432 11.703 1.00 81.56 82 GLY A CA 1
ATOM 597 C C . GLY A 1 82 ? 2.460 2.066 12.110 1.00 81.56 82 GLY A C 1
ATOM 598 O O . GLY A 1 82 ? 2.243 1.629 13.238 1.00 81.56 82 GLY A O 1
ATOM 599 N N . ILE A 1 83 ? 3.191 1.404 11.223 1.00 80.12 83 ILE A N 1
ATOM 600 C CA . ILE A 1 83 ? 3.890 0.149 11.510 1.00 80.12 83 ILE A CA 1
ATOM 601 C C . ILE A 1 83 ? 5.327 0.318 11.030 1.00 80.12 83 ILE A C 1
ATOM 603 O O . ILE A 1 83 ? 5.551 0.879 9.959 1.00 80.12 83 ILE A O 1
ATOM 607 N N . THR A 1 84 ? 6.304 -0.093 11.833 1.00 77.56 84 THR A N 1
ATOM 608 C CA . THR A 1 84 ? 7.708 -0.052 11.403 1.00 77.56 84 THR A CA 1
ATOM 609 C C . THR A 1 84 ? 8.021 -1.232 10.494 1.00 77.56 84 THR A C 1
ATOM 611 O O . THR A 1 84 ? 7.466 -2.308 10.689 1.00 77.56 84 THR A O 1
ATOM 614 N N . GLU A 1 85 ? 8.949 -1.046 9.559 1.00 69.94 85 GLU A N 1
ATOM 615 C CA . GLU A 1 85 ? 9.413 -2.073 8.611 1.00 69.94 85 GLU A CA 1
ATOM 616 C C . GLU A 1 85 ? 9.739 -3.405 9.316 1.00 69.94 85 GLU A C 1
ATOM 618 O O . GLU A 1 85 ? 9.127 -4.432 9.040 1.00 69.94 85 GLU A O 1
ATOM 623 N N . ASP A 1 86 ? 10.560 -3.342 10.373 1.00 74.56 86 ASP A N 1
ATOM 624 C CA . ASP A 1 86 ? 10.958 -4.503 11.188 1.00 74.56 86 ASP A CA 1
ATOM 625 C C . ASP A 1 86 ? 9.793 -5.229 11.897 1.00 74.56 86 ASP A C 1
ATOM 627 O O . ASP A 1 86 ? 9.984 -6.293 12.495 1.00 74.56 86 ASP A O 1
ATOM 631 N N . SER A 1 87 ? 8.594 -4.637 11.904 1.00 76.00 87 SER A N 1
ATOM 632 C CA . SER A 1 87 ? 7.428 -5.176 12.605 1.00 76.00 87 SER A CA 1
ATOM 633 C C . SER A 1 87 ? 6.551 -6.083 11.750 1.00 76.00 87 SER A C 1
ATOM 635 O O . SER A 1 87 ? 5.722 -6.797 12.314 1.00 76.00 87 SER A O 1
ATOM 637 N N . MET A 1 88 ? 6.731 -6.101 10.429 1.00 76.25 88 MET A N 1
ATOM 638 C CA . MET A 1 88 ? 5.953 -6.953 9.530 1.00 76.25 88 MET A CA 1
ATOM 639 C C . MET A 1 88 ? 6.841 -7.946 8.803 1.00 76.25 88 MET A C 1
ATOM 641 O O . MET A 1 88 ? 7.984 -7.667 8.455 1.00 76.25 88 MET A O 1
ATOM 645 N N . ASN A 1 89 ? 6.292 -9.126 8.541 1.00 78.56 89 ASN A N 1
ATOM 646 C CA . ASN A 1 89 ? 6.906 -10.032 7.590 1.00 78.56 89 ASN A CA 1
ATOM 647 C C . ASN A 1 89 ? 6.569 -9.556 6.171 1.00 78.56 89 ASN A C 1
ATOM 649 O O . ASN A 1 89 ? 5.460 -9.782 5.690 1.00 78.56 89 ASN A O 1
ATOM 653 N N . GLU A 1 90 ? 7.523 -8.900 5.515 1.00 73.44 90 GLU A N 1
ATOM 654 C CA . GLU A 1 90 ? 7.331 -8.247 4.213 1.00 73.44 90 GLU A CA 1
ATOM 655 C C . GLU A 1 90 ? 6.992 -9.220 3.075 1.00 73.44 90 GLU A C 1
ATOM 657 O O . GLU A 1 90 ? 6.632 -8.795 1.986 1.00 73.44 90 GLU A O 1
ATOM 662 N N . ASN A 1 91 ? 7.066 -10.539 3.295 1.00 81.81 91 ASN A N 1
ATOM 663 C CA . ASN A 1 91 ? 6.830 -11.537 2.249 1.00 81.81 91 ASN A CA 1
ATOM 664 C C . ASN A 1 91 ? 7.647 -11.222 0.977 1.00 81.81 91 ASN A C 1
ATOM 666 O O . ASN A 1 91 ? 7.157 -11.403 -0.135 1.00 81.81 91 ASN A O 1
ATOM 670 N N . TRP A 1 92 ? 8.871 -10.717 1.142 1.00 85.56 92 TRP A N 1
ATOM 671 C CA . TRP A 1 92 ? 9.730 -10.309 0.037 1.00 85.56 92 TRP A CA 1
ATOM 672 C C . TRP A 1 92 ? 10.172 -11.510 -0.812 1.00 85.56 92 TRP A C 1
ATOM 674 O O . TRP A 1 92 ? 10.710 -12.497 -0.303 1.00 85.56 92 TRP A O 1
ATOM 684 N N . ASP A 1 93 ? 10.005 -11.392 -2.123 1.00 87.56 93 ASP A N 1
ATOM 685 C CA . ASP A 1 93 ? 10.459 -12.310 -3.155 1.00 87.56 93 ASP A CA 1
ATOM 686 C C . ASP A 1 93 ? 11.239 -11.526 -4.234 1.00 87.56 93 ASP A C 1
ATOM 688 O O . ASP A 1 93 ? 10.649 -10.903 -5.124 1.00 87.56 93 ASP A O 1
ATOM 692 N N . PRO A 1 94 ? 12.586 -11.600 -4.232 1.00 85.56 94 PRO A N 1
ATOM 693 C CA . PRO A 1 94 ? 13.424 -10.857 -5.175 1.00 85.56 94 PRO A CA 1
ATOM 694 C C . PRO A 1 94 ? 13.263 -11.324 -6.632 1.00 85.56 94 PRO A C 1
ATOM 696 O O . PRO A 1 94 ? 13.845 -10.736 -7.542 1.00 85.56 94 PRO A O 1
ATOM 699 N N . SER A 1 95 ? 12.519 -12.407 -6.886 1.00 86.44 95 SER A N 1
ATOM 700 C CA . SER A 1 95 ? 12.213 -12.863 -8.241 1.00 86.44 95 SER A CA 1
ATOM 701 C C . SER A 1 95 ? 11.070 -12.078 -8.902 1.00 86.44 95 SER A C 1
ATOM 703 O O . SER A 1 95 ? 10.875 -12.207 -10.120 1.00 86.44 95 SER A O 1
ATOM 705 N N . ILE A 1 96 ? 10.352 -11.248 -8.134 1.00 87.75 96 ILE A N 1
ATOM 706 C CA . ILE A 1 96 ? 9.225 -10.412 -8.570 1.00 87.75 96 ILE A CA 1
ATOM 707 C C . ILE A 1 96 ? 9.736 -9.060 -9.092 1.00 87.75 96 ILE A C 1
ATOM 709 O O . ILE A 1 96 ? 9.383 -7.991 -8.615 1.00 87.75 96 ILE A O 1
ATOM 713 N N . THR A 1 97 ? 10.582 -9.099 -10.118 1.00 85.31 97 THR A N 1
ATOM 714 C CA . THR A 1 97 ? 11.216 -7.912 -10.720 1.00 85.31 97 THR A CA 1
ATOM 715 C C . THR A 1 97 ? 10.610 -7.551 -12.081 1.00 85.31 97 THR A C 1
ATOM 717 O O . THR A 1 97 ? 10.103 -8.420 -12.801 1.00 85.31 97 THR A O 1
ATOM 720 N N . TRP A 1 98 ? 10.698 -6.273 -12.470 1.00 81.69 98 TRP A N 1
ATOM 721 C CA . TRP A 1 98 ? 10.342 -5.819 -13.811 1.00 81.69 98 TRP A CA 1
ATOM 722 C C . TRP A 1 98 ? 11.576 -5.726 -14.710 1.00 81.69 98 TRP A C 1
ATOM 724 O O . TRP A 1 98 ? 12.547 -5.046 -14.412 1.00 81.69 98 TRP A O 1
ATOM 734 N N . THR A 1 99 ? 11.532 -6.363 -15.877 1.00 77.25 99 THR A N 1
ATOM 735 C CA . THR A 1 99 ? 12.691 -6.453 -16.783 1.00 77.25 99 THR A CA 1
ATOM 736 C C . THR A 1 99 ? 12.812 -5.279 -17.764 1.00 77.25 99 THR A C 1
ATOM 738 O O . THR A 1 99 ? 13.548 -5.365 -18.749 1.00 77.25 99 THR A O 1
ATOM 741 N N . GLY A 1 100 ? 12.065 -4.188 -17.561 1.00 69.44 100 GLY A N 1
ATOM 742 C CA . GLY A 1 100 ? 12.088 -3.010 -18.438 1.00 69.44 100 GLY A CA 1
ATOM 743 C C . GLY A 1 100 ? 11.412 -3.195 -19.805 1.00 69.44 100 GLY A C 1
ATOM 744 O O . GLY A 1 100 ? 11.323 -2.248 -20.590 1.00 69.44 100 GLY A O 1
ATOM 745 N N . GLN A 1 101 ? 10.928 -4.398 -20.117 1.00 67.12 101 GLN A N 1
ATOM 746 C CA . GLN A 1 101 ? 10.157 -4.667 -21.328 1.00 67.12 101 GLN A CA 1
ATOM 747 C C . GLN A 1 101 ? 8.678 -4.336 -21.085 1.00 67.12 101 GLN A C 1
ATOM 749 O O . GLN A 1 101 ? 8.167 -4.493 -19.973 1.00 67.12 101 GLN A O 1
ATOM 754 N N . ARG A 1 102 ? 7.980 -3.843 -22.123 1.00 62.19 102 ARG A N 1
ATOM 755 C CA . ARG A 1 102 ? 6.516 -3.678 -22.091 1.00 62.19 102 ARG A CA 1
ATOM 756 C C . ARG A 1 102 ? 5.886 -5.063 -22.040 1.00 62.19 102 ARG A C 1
ATOM 758 O O . ARG A 1 102 ? 5.529 -5.607 -23.077 1.00 62.19 102 ARG A O 1
ATOM 765 N N . CYS A 1 103 ? 5.800 -5.614 -20.843 1.00 59.56 103 CYS A N 1
ATOM 766 C CA . CYS A 1 103 ? 5.131 -6.870 -20.610 1.00 59.56 103 CYS A CA 1
ATOM 767 C C . CYS A 1 103 ? 3.643 -6.602 -20.417 1.00 59.56 103 CYS A C 1
ATOM 769 O O . CYS A 1 103 ? 3.272 -5.808 -19.552 1.00 59.56 103 CYS A O 1
ATOM 771 N N . GLY A 1 104 ? 2.796 -7.232 -21.226 1.00 64.06 104 GLY A N 1
ATOM 772 C CA . GLY A 1 104 ? 1.354 -7.248 -20.995 1.00 64.06 104 GLY A CA 1
ATOM 773 C C . GLY A 1 104 ? 0.953 -8.269 -19.919 1.00 64.06 104 GLY A C 1
ATOM 774 O O . GLY A 1 104 ? 1.748 -9.153 -19.573 1.00 64.06 104 GLY A O 1
ATOM 775 N N . PRO A 1 105 ? -0.291 -8.199 -19.409 1.00 61.31 105 PRO A N 1
ATOM 776 C CA . PRO A 1 105 ? -0.861 -9.255 -18.578 1.00 61.31 105 PRO A CA 1
ATOM 777 C C . PRO A 1 105 ? -0.717 -10.620 -19.269 1.00 61.31 105 PRO A C 1
ATOM 779 O O . PRO A 1 105 ? -1.156 -10.793 -20.404 1.00 61.31 105 PRO A O 1
ATOM 782 N N . GLY A 1 106 ? -0.082 -11.586 -18.598 1.00 63.78 106 GLY A N 1
ATOM 783 C CA . GLY A 1 106 ? 0.169 -12.929 -19.144 1.00 63.78 106 GLY A CA 1
ATOM 784 C C . GLY A 1 106 ? 1.608 -13.202 -19.594 1.00 63.78 106 GLY A C 1
ATOM 785 O O . GLY A 1 106 ? 1.909 -14.324 -19.992 1.00 63.78 106 GLY A O 1
ATOM 786 N N . GLU A 1 107 ? 2.508 -12.227 -19.485 1.00 73.56 107 GLU A N 1
ATOM 787 C CA . GLU A 1 107 ? 3.946 -12.437 -19.669 1.00 73.56 107 GLU A CA 1
ATOM 788 C C . GLU A 1 107 ? 4.656 -12.808 -18.356 1.00 73.56 107 GLU A C 1
ATOM 790 O O . GLU A 1 107 ? 4.122 -12.610 -17.264 1.00 73.56 107 GLU A O 1
ATOM 795 N N . GLY A 1 108 ? 5.877 -13.348 -18.459 1.00 82.94 108 GLY A N 1
ATOM 796 C CA . GLY A 1 108 ? 6.610 -13.966 -17.346 1.00 82.94 108 GLY A CA 1
ATOM 797 C C . GLY A 1 108 ? 6.617 -13.166 -16.031 1.00 82.94 108 GLY A C 1
ATOM 798 O O . GLY A 1 108 ? 6.223 -13.728 -15.010 1.00 82.94 108 GLY A O 1
ATOM 799 N N . PRO A 1 109 ? 7.010 -11.875 -16.014 1.00 84.00 109 PRO A N 1
ATOM 800 C CA . PRO A 1 109 ? 7.025 -11.071 -14.786 1.00 84.00 109 PRO A CA 1
ATOM 801 C C . PRO A 1 109 ? 5.645 -10.908 -14.135 1.00 84.00 109 PRO A C 1
ATOM 803 O O . PRO A 1 109 ? 5.515 -11.028 -12.921 1.00 84.00 109 PRO A O 1
ATOM 806 N N . TRP A 1 110 ? 4.597 -10.712 -14.937 1.00 86.56 110 TRP A N 1
ATOM 807 C CA . TRP A 1 110 ? 3.226 -10.587 -14.440 1.00 86.56 110 TRP A CA 1
ATOM 808 C C . TRP A 1 110 ? 2.676 -11.892 -13.893 1.00 86.56 110 TRP A C 1
ATOM 810 O O . TRP A 1 110 ? 2.027 -11.893 -12.854 1.00 86.56 110 TRP A O 1
ATOM 820 N N . GLN A 1 111 ? 2.939 -13.007 -14.576 1.00 88.44 111 GLN A N 1
ATOM 821 C CA . GLN A 1 111 ? 2.544 -14.327 -14.088 1.00 88.44 111 GLN A CA 1
ATOM 822 C C . GLN A 1 111 ? 3.221 -14.648 -12.757 1.00 88.44 111 GLN A C 1
ATOM 824 O O . GLN A 1 111 ? 2.579 -15.208 -11.873 1.00 88.44 111 GLN A O 1
ATOM 829 N N . LYS A 1 112 ? 4.492 -14.261 -12.595 1.00 90.12 112 LYS A N 1
ATOM 830 C CA . LYS A 1 112 ? 5.208 -14.393 -11.324 1.00 90.12 112 LYS A CA 1
ATOM 831 C C . LYS A 1 112 ? 4.593 -13.527 -10.233 1.00 90.12 112 LYS A C 1
ATOM 833 O O . LYS A 1 112 ? 4.240 -14.070 -9.194 1.00 90.12 112 LYS A O 1
ATOM 838 N N . LEU A 1 113 ? 4.401 -12.228 -10.486 1.00 90.31 113 LEU A N 1
ATOM 839 C CA . LEU A 1 113 ? 3.748 -11.319 -9.538 1.00 90.31 113 LEU A CA 1
ATOM 840 C C . LEU A 1 113 ? 2.367 -11.841 -9.129 1.00 90.31 113 LEU A C 1
ATOM 842 O O . LEU A 1 113 ? 2.033 -11.859 -7.952 1.00 90.31 113 LEU A O 1
ATOM 846 N N . TRP A 1 114 ? 1.568 -12.313 -10.084 1.00 91.12 114 TRP A N 1
ATOM 847 C CA . TRP A 1 114 ? 0.231 -12.814 -9.785 1.00 91.12 114 TRP A CA 1
ATOM 848 C C . TRP A 1 114 ? 0.238 -14.162 -9.062 1.00 91.12 114 TRP A C 1
ATOM 850 O O . TRP A 1 114 ? -0.569 -14.388 -8.163 1.00 91.12 114 TRP A O 1
ATOM 860 N N . GLY A 1 115 ? 1.175 -15.046 -9.410 1.00 92.06 115 GLY A N 1
ATOM 861 C CA . GLY A 1 115 ? 1.412 -16.283 -8.670 1.00 92.06 115 GLY A CA 1
ATOM 862 C C . GLY A 1 115 ? 1.819 -16.009 -7.221 1.00 92.06 115 GLY A C 1
ATOM 863 O O . GLY A 1 115 ? 1.318 -16.670 -6.310 1.00 92.06 115 GLY A O 1
ATOM 864 N N . TYR A 1 116 ? 2.661 -14.996 -7.006 1.00 92.69 116 TYR A N 1
ATOM 865 C CA . TYR A 1 116 ? 3.018 -14.494 -5.684 1.00 92.69 116 TYR A CA 1
ATOM 866 C C . TYR A 1 116 ? 1.786 -13.974 -4.934 1.00 92.69 116 TYR A C 1
ATOM 868 O O . TYR A 1 116 ? 1.471 -14.500 -3.870 1.00 92.69 116 TYR A O 1
ATOM 876 N N . VAL A 1 117 ? 1.031 -13.032 -5.517 1.00 91.06 117 VAL A N 1
ATOM 877 C CA . VAL A 1 117 ? -0.181 -12.464 -4.900 1.00 91.06 117 VAL A CA 1
ATOM 878 C C . VAL A 1 117 ? -1.155 -13.574 -4.499 1.00 91.06 117 VAL A C 1
ATOM 880 O O . VAL A 1 117 ? -1.572 -13.632 -3.346 1.00 91.06 117 VAL A O 1
ATOM 883 N N . GLY A 1 118 ? -1.452 -14.515 -5.401 1.00 91.38 118 GLY A N 1
ATOM 884 C CA . GLY A 1 118 ? -2.334 -15.647 -5.108 1.00 91.38 118 GLY A CA 1
ATOM 885 C C . GLY A 1 118 ? -1.826 -16.549 -3.975 1.00 91.38 118 GLY A C 1
ATOM 886 O O . GLY A 1 118 ? -2.616 -17.006 -3.149 1.00 91.38 118 GLY A O 1
ATOM 887 N N . THR A 1 119 ? -0.513 -16.775 -3.895 1.00 90.94 119 THR A N 1
ATOM 888 C CA . THR A 1 119 ? 0.108 -17.570 -2.821 1.00 90.94 119 THR A CA 1
ATOM 889 C C . THR A 1 119 ? 0.028 -16.850 -1.473 1.00 90.94 119 THR A C 1
ATOM 891 O O . THR A 1 119 ? -0.333 -17.458 -0.462 1.00 90.94 119 THR A O 1
ATOM 894 N N . THR A 1 120 ? 0.305 -15.547 -1.451 1.00 88.94 120 THR A N 1
ATOM 895 C CA . THR A 1 120 ? 0.247 -14.723 -0.238 1.00 88.94 120 THR A CA 1
ATOM 896 C C . THR A 1 120 ? -1.184 -14.630 0.291 1.00 88.94 120 THR A C 1
ATOM 898 O O . THR A 1 120 ? -1.418 -14.875 1.472 1.00 88.94 120 THR A O 1
ATOM 901 N N . LEU A 1 121 ? -2.160 -14.418 -0.598 1.00 86.88 121 LEU A N 1
ATOM 902 C CA . LEU A 1 121 ? -3.589 -14.431 -0.266 1.00 86.88 121 LEU A CA 1
ATOM 903 C C . LEU A 1 121 ? -4.052 -15.771 0.318 1.00 86.88 121 LEU A C 1
ATOM 905 O O . LEU A 1 121 ? -4.810 -15.801 1.284 1.00 86.88 121 LEU A O 1
ATOM 909 N N . GLY A 1 122 ? -3.593 -16.888 -0.252 1.00 85.50 122 GLY A N 1
ATOM 910 C CA . GLY A 1 122 ? -3.992 -18.226 0.189 1.00 85.50 122 GLY A CA 1
ATOM 911 C C . GLY A 1 122 ? -3.365 -18.679 1.511 1.00 85.50 122 GLY A C 1
ATOM 912 O O . GLY A 1 122 ? -3.893 -19.590 2.146 1.00 85.50 122 GLY A O 1
ATOM 913 N N . SER A 1 123 ? -2.248 -18.078 1.928 1.00 81.19 123 SER A N 1
ATOM 914 C CA . SER A 1 123 ? -1.464 -18.547 3.081 1.00 81.19 123 SER A CA 1
ATOM 915 C C . SER A 1 123 ? -1.801 -17.858 4.406 1.00 81.19 123 SER A C 1
ATOM 917 O O . SER A 1 123 ? -1.431 -18.377 5.459 1.00 81.19 123 SER A O 1
ATOM 919 N N . GLN A 1 124 ? -2.522 -16.733 4.391 1.00 70.56 124 GLN A N 1
ATOM 920 C CA . GLN A 1 124 ? -2.763 -15.929 5.590 1.00 70.56 124 GLN A CA 1
ATOM 921 C C . GLN A 1 124 ? -4.259 -15.877 5.941 1.00 70.56 124 GLN A C 1
ATOM 923 O O . GLN A 1 124 ? -4.999 -15.025 5.452 1.00 70.56 124 GLN A O 1
ATOM 928 N N . GLN A 1 125 ? -4.702 -16.798 6.808 1.00 69.06 125 GLN A N 1
ATOM 929 C CA . GLN A 1 125 ? -6.041 -16.783 7.410 1.00 69.06 125 GLN A CA 1
ATOM 930 C C . GLN A 1 125 ? -5.963 -16.560 8.926 1.00 69.06 125 GLN A C 1
ATOM 932 O O . GLN A 1 125 ? -5.232 -17.258 9.623 1.00 69.06 125 GLN A O 1
ATOM 937 N N . GLY A 1 126 ? -6.760 -15.617 9.442 1.00 73.19 126 GLY A N 1
ATOM 938 C CA . GLY A 1 126 ? -6.980 -15.413 10.883 1.00 73.19 126 GLY A CA 1
ATOM 939 C C . GLY A 1 126 ? -6.120 -14.343 11.571 1.00 73.19 126 GLY A C 1
ATOM 940 O O . GLY A 1 126 ? -6.454 -13.951 12.685 1.00 73.19 126 GLY A O 1
ATOM 941 N N . THR A 1 127 ? -5.077 -13.826 10.920 1.00 80.94 127 THR A N 1
ATOM 942 C CA . THR A 1 127 ? -4.249 -12.698 11.394 1.00 80.94 127 THR A CA 1
ATOM 943 C C . THR A 1 127 ? -4.240 -11.572 10.363 1.00 80.94 127 THR A C 1
ATOM 945 O O . THR A 1 127 ? -4.788 -11.724 9.266 1.00 80.94 127 THR A O 1
ATOM 948 N N . LEU A 1 128 ? -3.605 -10.442 10.688 1.00 79.25 128 LEU A N 1
ATOM 949 C CA . LEU A 1 128 ? -3.256 -9.449 9.675 1.00 79.25 128 LEU A CA 1
ATOM 950 C C . LEU A 1 128 ? -2.477 -10.102 8.531 1.00 79.25 128 LEU A C 1
ATOM 952 O O . LEU A 1 128 ? -1.610 -10.951 8.753 1.00 79.25 128 LEU A O 1
ATOM 956 N N . ASN A 1 129 ? -2.833 -9.710 7.310 1.00 79.56 129 ASN A N 1
ATOM 957 C CA . ASN A 1 129 ? -2.206 -10.190 6.093 1.00 79.56 129 ASN A CA 1
ATOM 958 C C . ASN A 1 129 ? -1.783 -9.013 5.219 1.00 79.56 129 ASN A C 1
ATOM 960 O O . ASN A 1 129 ? -2.501 -8.019 5.113 1.00 79.56 129 ASN A O 1
ATOM 964 N N . GLN A 1 130 ? -0.604 -9.131 4.619 1.00 85.38 130 GLN A N 1
ATOM 965 C CA . GLN A 1 130 ? -0.037 -8.118 3.740 1.00 85.38 130 GLN A CA 1
ATOM 966 C C . GLN A 1 130 ? 0.293 -8.736 2.398 1.00 85.38 130 GLN A C 1
ATOM 968 O O . GLN A 1 130 ? 0.957 -9.769 2.315 1.00 85.38 130 GLN A O 1
ATOM 973 N N . VAL A 1 131 ? -0.156 -8.062 1.346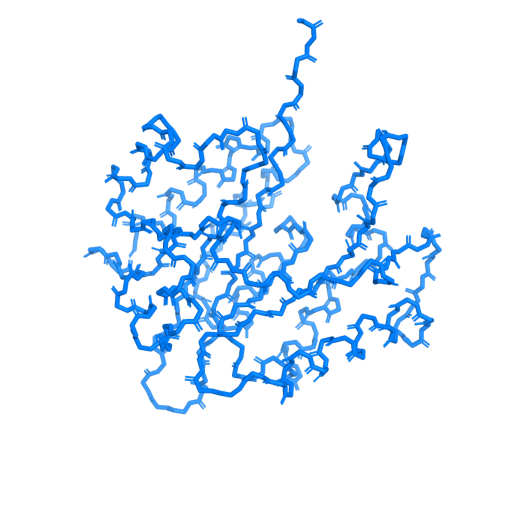 1.00 88.31 131 VAL A N 1
ATOM 974 C CA . VAL A 1 131 ? 0.109 -8.430 -0.036 1.00 88.31 131 VAL A CA 1
ATOM 975 C C . VAL A 1 131 ? 0.883 -7.306 -0.706 1.00 88.31 131 VAL A C 1
ATOM 977 O O . VAL A 1 131 ? 0.392 -6.183 -0.833 1.00 88.31 131 VAL A O 1
ATOM 980 N N . GLN A 1 132 ? 2.077 -7.637 -1.190 1.00 89.94 132 GLN A N 1
ATOM 981 C CA . GLN A 1 132 ? 2.913 -6.741 -1.979 1.00 89.94 132 GLN A CA 1
ATOM 982 C C . GLN A 1 132 ? 2.558 -6.832 -3.464 1.00 89.94 132 GLN A C 1
ATOM 984 O O . GLN A 1 132 ? 2.879 -7.805 -4.140 1.00 89.94 132 GLN A O 1
ATOM 989 N N . SER A 1 133 ? 1.887 -5.812 -3.992 1.00 89.88 133 SER A N 1
ATOM 990 C CA . SER A 1 133 ? 1.421 -5.777 -5.385 1.00 89.88 133 SER A CA 1
ATOM 991 C C . SER A 1 133 ? 2.215 -4.777 -6.209 1.00 89.88 133 SER A C 1
ATOM 993 O O . SER A 1 133 ? 1.680 -3.838 -6.803 1.00 89.88 133 SER A O 1
ATOM 995 N N . PHE A 1 134 ? 3.531 -4.957 -6.192 1.00 89.06 134 PHE A N 1
ATOM 996 C CA . PHE A 1 134 ? 4.491 -4.014 -6.738 1.00 89.06 134 PHE A CA 1
ATOM 997 C C . PHE A 1 134 ? 5.759 -4.748 -7.218 1.00 89.06 134 PHE A C 1
ATOM 999 O O . PHE A 1 134 ? 5.888 -5.955 -7.010 1.00 89.06 134 PHE A O 1
ATOM 1006 N N . TRP A 1 135 ? 6.667 -4.059 -7.916 1.00 88.00 135 TRP A N 1
ATOM 1007 C CA . TRP A 1 135 ? 7.895 -4.695 -8.414 1.00 88.00 135 TRP A CA 1
ATOM 1008 C C . TRP A 1 135 ? 8.969 -4.692 -7.326 1.00 88.00 135 TRP A C 1
ATOM 1010 O O . TRP A 1 135 ? 9.457 -3.638 -6.925 1.00 88.00 135 TRP A O 1
ATOM 1020 N N . GLN A 1 136 ? 9.336 -5.885 -6.877 1.00 84.69 136 GLN A N 1
ATOM 1021 C CA . GLN A 1 136 ? 10.277 -6.165 -5.804 1.00 84.69 136 GLN A CA 1
ATOM 1022 C C . GLN A 1 136 ? 11.683 -6.330 -6.394 1.00 84.69 136 GLN A C 1
ATOM 1024 O O . GLN A 1 136 ? 12.121 -7.424 -6.755 1.00 84.69 136 GLN A O 1
ATOM 1029 N N . GLU A 1 137 ? 12.393 -5.217 -6.576 1.00 70.88 137 GLU A N 1
ATOM 1030 C CA . GLU A 1 137 ? 13.758 -5.252 -7.107 1.00 70.88 137 GLU A CA 1
ATOM 1031 C C . GLU A 1 137 ? 14.812 -5.431 -6.015 1.00 70.88 137 GLU A C 1
ATOM 1033 O O . GLU A 1 137 ? 14.911 -4.643 -5.076 1.00 70.88 137 GLU A O 1
ATOM 1038 N N . SER A 1 138 ? 15.664 -6.448 -6.168 1.00 64.19 138 SER A N 1
ATOM 1039 C CA . SER A 1 138 ? 16.845 -6.625 -5.327 1.00 64.19 1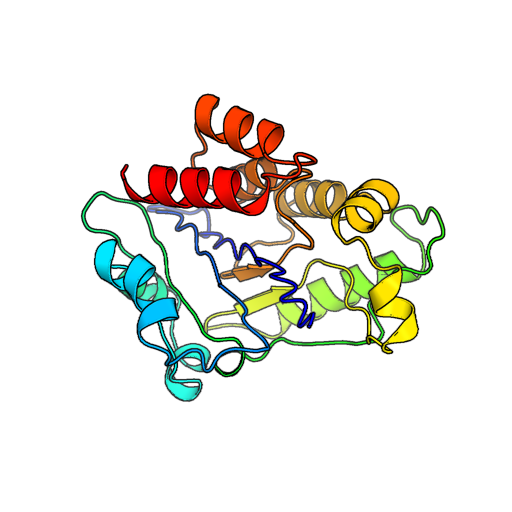38 SER A CA 1
ATOM 1040 C C . SER A 1 138 ? 17.899 -5.584 -5.706 1.00 64.19 138 SER A C 1
ATOM 1042 O O . SER A 1 138 ? 18.672 -5.790 -6.638 1.00 64.19 138 SER A O 1
ATOM 1044 N N . GLY A 1 139 ? 17.918 -4.445 -5.020 1.00 55.56 139 GLY A N 1
ATOM 1045 C CA . GLY A 1 139 ? 18.837 -3.363 -5.359 1.00 55.56 139 GLY A CA 1
ATOM 1046 C C . GLY A 1 139 ? 20.307 -3.770 -5.220 1.00 55.56 139 GLY A C 1
ATOM 1047 O O . GLY A 1 139 ? 20.801 -3.973 -4.112 1.00 55.56 139 GLY A O 1
ATOM 1048 N N . THR A 1 140 ? 21.055 -3.782 -6.325 1.00 55.41 140 THR A N 1
ATOM 1049 C CA . THR A 1 140 ? 22.460 -3.360 -6.266 1.00 55.41 140 THR A CA 1
ATOM 1050 C C . THR A 1 140 ? 22.522 -1.830 -6.368 1.00 55.41 140 THR A C 1
ATOM 1052 O O . THR A 1 140 ? 21.677 -1.190 -6.996 1.00 55.41 140 THR A O 1
ATOM 1055 N N . THR A 1 141 ? 23.523 -1.191 -5.755 1.00 51.16 141 THR A N 1
ATOM 1056 C CA . THR A 1 141 ? 23.657 0.283 -5.694 1.00 51.16 141 THR A CA 1
ATOM 1057 C C . THR A 1 141 ? 23.695 0.975 -7.062 1.00 51.16 141 THR A C 1
ATOM 1059 O O . THR A 1 141 ? 23.362 2.155 -7.154 1.00 51.16 141 THR A O 1
ATOM 1062 N N . ALA A 1 142 ? 24.083 0.269 -8.127 1.00 48.59 142 ALA A N 1
ATOM 1063 C CA . ALA A 1 142 ? 24.083 0.801 -9.488 1.00 48.59 142 ALA A CA 1
ATOM 1064 C C . ALA A 1 142 ? 22.678 0.839 -10.117 1.00 48.59 142 ALA A C 1
ATOM 1066 O O . ALA A 1 142 ? 22.374 1.778 -10.848 1.00 48.59 142 ALA A O 1
ATOM 1067 N N . GLU A 1 143 ? 21.819 -0.135 -9.810 1.00 54.16 143 GLU A N 1
ATOM 1068 C CA . GLU A 1 143 ? 20.430 -0.193 -10.293 1.00 54.16 143 GLU A CA 1
ATOM 1069 C C . GLU A 1 143 ? 19.557 0.847 -9.585 1.00 54.16 143 GLU A C 1
ATOM 1071 O O . GLU A 1 143 ? 18.792 1.557 -10.238 1.00 54.16 143 GLU A O 1
ATOM 1076 N N . LEU A 1 144 ? 19.779 1.053 -8.282 1.00 55.62 144 LEU A N 1
ATOM 1077 C CA . LEU A 1 144 ? 19.082 2.073 -7.490 1.00 55.62 144 LEU A CA 1
ATOM 1078 C C . LEU A 1 144 ? 19.302 3.506 -8.012 1.00 55.62 144 LEU A C 1
ATOM 1080 O O . LEU A 1 144 ? 18.410 4.340 -7.896 1.00 55.62 144 LEU A O 1
ATOM 1084 N N . MET A 1 145 ? 20.450 3.803 -8.639 1.00 47.34 145 MET A N 1
ATOM 1085 C CA . MET A 1 145 ? 20.719 5.131 -9.221 1.00 47.34 145 MET A CA 1
ATOM 1086 C C . MET A 1 145 ? 19.870 5.446 -10.464 1.00 47.34 145 MET A C 1
ATOM 1088 O O . MET A 1 145 ? 19.697 6.618 -10.799 1.00 47.34 145 MET A O 1
ATOM 1092 N N . PHE A 1 146 ? 19.333 4.430 -11.145 1.00 54.94 146 PHE A N 1
ATOM 1093 C CA . PHE A 1 146 ? 18.441 4.593 -12.302 1.00 54.94 146 PHE A CA 1
ATOM 1094 C C . PHE A 1 146 ? 16.985 4.248 -11.990 1.00 54.94 146 PHE A C 1
ATOM 1096 O O . PHE A 1 146 ? 16.104 4.451 -12.835 1.00 54.94 146 PHE A O 1
ATOM 1103 N N . TRP A 1 147 ? 16.734 3.733 -10.790 1.00 62.06 147 TRP A N 1
ATOM 1104 C CA . TRP A 1 147 ? 15.418 3.322 -10.360 1.00 62.06 147 TRP A CA 1
ATOM 1105 C C . TRP A 1 147 ? 14.554 4.548 -10.072 1.00 62.06 147 TRP A C 1
ATOM 1107 O O . TRP A 1 147 ? 14.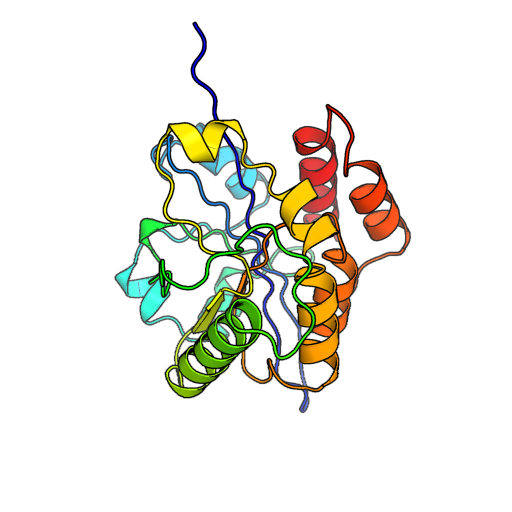829 5.368 -9.198 1.00 62.06 147 TRP A O 1
ATOM 1117 N N . ASN A 1 148 ? 13.498 4.692 -10.864 1.00 74.88 148 ASN A N 1
ATOM 1118 C CA . ASN A 1 148 ? 12.479 5.704 -10.661 1.00 74.88 148 ASN A CA 1
ATOM 1119 C C . ASN A 1 148 ? 11.143 4.976 -10.587 1.00 74.88 148 ASN A C 1
ATOM 1121 O O . ASN A 1 148 ? 10.565 4.620 -11.615 1.00 74.88 148 ASN A O 1
ATOM 1125 N N . ILE A 1 149 ? 10.668 4.760 -9.363 1.00 74.94 149 ILE A N 1
ATOM 1126 C CA . ILE A 1 149 ? 9.446 4.005 -9.088 1.00 74.94 149 ILE A CA 1
ATOM 1127 C C . ILE A 1 149 ? 8.219 4.552 -9.808 1.00 74.94 149 ILE A C 1
ATOM 1129 O O . ILE A 1 149 ? 7.351 3.791 -10.233 1.00 74.94 149 ILE A O 1
ATOM 1133 N N . ILE A 1 150 ? 8.167 5.872 -10.001 1.00 77.44 150 ILE A N 1
ATOM 1134 C CA . ILE A 1 150 ? 7.097 6.537 -10.743 1.00 77.44 150 ILE A CA 1
ATOM 1135 C C . ILE A 1 150 ? 7.164 6.093 -12.204 1.00 77.44 150 ILE A C 1
ATOM 1137 O O . ILE A 1 150 ? 6.196 5.542 -12.720 1.00 77.44 150 ILE A O 1
ATOM 1141 N N . LYS A 1 151 ? 8.335 6.218 -12.837 1.00 79.31 151 LYS A N 1
ATOM 1142 C CA . LYS A 1 151 ? 8.552 5.792 -14.226 1.00 79.31 151 LYS A CA 1
ATOM 1143 C C . LYS A 1 151 ? 8.285 4.297 -14.425 1.00 79.31 151 LYS A C 1
ATOM 1145 O O . LYS A 1 151 ? 7.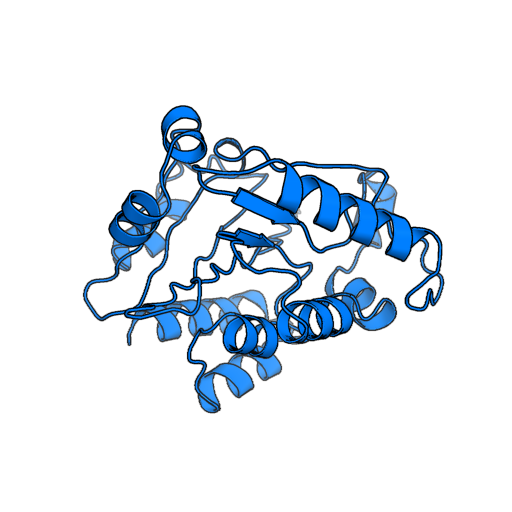698 3.918 -15.431 1.00 79.31 151 LYS A O 1
ATOM 1150 N N . TYR A 1 152 ? 8.707 3.449 -13.490 1.00 79.38 152 TYR A N 1
ATOM 1151 C CA . TYR A 1 152 ? 8.498 1.999 -13.566 1.00 79.38 152 TYR A CA 1
ATOM 1152 C C . TYR A 1 152 ? 7.013 1.656 -13.462 1.00 79.38 152 TYR A C 1
ATOM 1154 O O . TYR A 1 152 ? 6.500 0.871 -14.259 1.00 79.38 152 TYR A O 1
ATOM 1162 N N . ASN A 1 153 ? 6.295 2.285 -12.531 1.00 82.75 153 ASN A N 1
ATOM 1163 C CA . ASN A 1 153 ? 4.849 2.130 -12.416 1.00 82.75 153 ASN A CA 1
ATOM 1164 C C . ASN A 1 153 ? 4.123 2.591 -13.689 1.00 82.75 153 ASN A C 1
ATOM 1166 O O . ASN A 1 153 ? 3.287 1.864 -14.214 1.00 82.75 153 ASN A O 1
ATOM 1170 N N . GLU A 1 154 ? 4.499 3.745 -14.246 1.00 83.56 154 GLU A N 1
ATOM 1171 C CA . GLU A 1 154 ? 3.934 4.253 -15.502 1.00 83.56 154 GLU A CA 1
ATOM 1172 C C . GLU A 1 154 ? 4.221 3.331 -16.693 1.00 83.56 154 GLU A C 1
ATOM 1174 O O . GLU A 1 154 ? 3.341 3.080 -17.512 1.00 83.56 154 GLU A O 1
ATOM 1179 N N . GLN A 1 155 ? 5.440 2.810 -16.829 1.00 84.19 155 GLN A N 1
ATOM 1180 C CA . GLN A 1 155 ? 5.802 1.975 -17.976 1.00 84.19 155 GLN A CA 1
ATOM 1181 C C . GLN A 1 155 ? 5.221 0.564 -17.884 1.00 84.19 155 GLN A C 1
ATOM 1183 O O . GLN A 1 155 ? 4.817 0.009 -18.906 1.00 84.19 155 GLN A O 1
ATOM 1188 N N . SER A 1 156 ? 5.174 -0.001 -16.677 1.00 86.00 156 SER A N 1
ATOM 1189 C CA . SER A 1 156 ? 4.603 -1.325 -16.439 1.00 86.00 156 SER A CA 1
ATOM 1190 C C . SER A 1 156 ? 3.084 -1.315 -16.331 1.00 86.00 156 SER A C 1
ATOM 1192 O O . SER A 1 156 ? 2.485 -2.346 -16.582 1.00 86.00 156 SER A O 1
ATOM 1194 N N . GLN A 1 157 ? 2.450 -0.188 -15.988 1.00 89.69 157 GLN A N 1
ATOM 1195 C CA . GLN A 1 157 ? 1.015 -0.112 -15.683 1.00 89.69 157 GLN A CA 1
ATOM 1196 C C . GLN A 1 157 ? 0.599 -0.998 -14.488 1.00 89.69 157 GLN A C 1
ATOM 1198 O O . GLN A 1 157 ? -0.554 -1.419 -14.395 1.00 89.69 157 GLN A O 1
ATOM 1203 N N . ILE A 1 158 ? 1.514 -1.278 -13.550 1.00 89.25 158 ILE A N 1
ATOM 1204 C CA . ILE A 1 158 ? 1.246 -2.178 -12.416 1.00 89.25 158 ILE A CA 1
ATOM 1205 C C . ILE A 1 158 ? 0.070 -1.736 -11.553 1.00 89.25 158 ILE A C 1
ATOM 1207 O O . ILE A 1 158 ? -0.837 -2.531 -11.327 1.00 89.25 158 ILE A O 1
ATOM 1211 N N . ASN A 1 159 ? -0.011 -0.463 -11.174 1.00 90.19 159 ASN A N 1
ATOM 1212 C CA . ASN A 1 159 ? -1.145 0.004 -10.379 1.00 90.19 159 ASN A CA 1
ATOM 1213 C C . ASN A 1 159 ? -2.478 -0.035 -11.137 1.00 90.19 159 ASN A C 1
ATOM 1215 O O . ASN A 1 159 ? -3.522 -0.261 -10.530 1.00 90.19 159 ASN A O 1
ATOM 1219 N N . HIS A 1 160 ? -2.457 0.162 -12.458 1.00 91.81 160 HIS A N 1
ATOM 1220 C CA . HIS A 1 160 ? -3.659 0.007 -13.275 1.00 91.81 160 HIS A CA 1
ATOM 1221 C C . HIS A 1 160 ? -4.163 -1.440 -13.224 1.00 91.81 160 HIS A C 1
ATOM 1223 O O . HIS A 1 160 ? -5.337 -1.680 -12.959 1.00 91.81 160 HIS A O 1
ATOM 1229 N N . PHE A 1 161 ? -3.261 -2.408 -13.392 1.00 91.06 161 PHE A N 1
ATOM 1230 C CA . PHE A 1 161 ? -3.604 -3.823 -13.291 1.00 91.06 161 PHE A CA 1
ATOM 1231 C C . PHE A 1 161 ? -4.076 -4.209 -11.886 1.00 91.06 161 PHE A C 1
ATOM 1233 O O . PHE A 1 161 ? -5.081 -4.900 -11.748 1.00 91.06 161 PHE A O 1
ATOM 1240 N N . VAL A 1 162 ? -3.399 -3.738 -10.834 1.00 90.75 162 VAL A N 1
ATOM 1241 C CA . VAL A 1 162 ? -3.821 -3.960 -9.440 1.00 90.75 162 VAL A CA 1
ATOM 1242 C C . VAL A 1 162 ? -5.244 -3.449 -9.223 1.00 90.75 162 VAL A C 1
ATOM 1244 O O . VAL A 1 162 ? -6.079 -4.178 -8.693 1.00 90.75 162 VAL A O 1
ATOM 1247 N N . LEU A 1 163 ? -5.557 -2.245 -9.709 1.00 92.19 163 LEU A N 1
ATOM 1248 C CA . LEU A 1 163 ? -6.906 -1.684 -9.656 1.00 92.19 163 LEU A CA 1
ATOM 1249 C C . LEU A 1 163 ? -7.944 -2.577 -10.356 1.00 92.19 163 LEU A C 1
ATOM 1251 O O . LEU A 1 163 ? -9.033 -2.787 -9.818 1.00 92.19 163 LEU A O 1
ATOM 1255 N N . GLU A 1 164 ? -7.636 -3.112 -11.540 1.00 93.38 164 GLU A N 1
ATOM 1256 C CA . GLU A 1 164 ? -8.524 -4.053 -12.234 1.00 93.38 164 GLU A CA 1
ATOM 1257 C C . GLU A 1 164 ? -8.738 -5.340 -11.429 1.00 93.38 164 GLU A C 1
ATOM 1259 O O . GLU A 1 164 ? -9.871 -5.795 -11.279 1.00 93.38 164 GLU A O 1
ATOM 1264 N N . GLN A 1 165 ? -7.675 -5.902 -10.856 1.00 91.88 165 GLN A N 1
ATOM 1265 C CA . GLN A 1 165 ? -7.757 -7.115 -10.043 1.00 91.88 165 GLN A CA 1
ATOM 1266 C C . GLN A 1 165 ? -8.584 -6.910 -8.764 1.00 91.88 165 GLN A C 1
ATOM 1268 O O . GLN A 1 165 ? -9.390 -7.774 -8.417 1.00 91.88 165 GLN A O 1
ATOM 1273 N N . ILE A 1 166 ? -8.467 -5.755 -8.100 1.00 90.75 166 ILE A N 1
ATOM 1274 C CA . ILE A 1 166 ? -9.323 -5.395 -6.954 1.00 90.75 166 ILE A CA 1
ATOM 1275 C C . ILE A 1 166 ? -10.790 -5.360 -7.374 1.00 90.75 166 ILE A C 1
ATOM 1277 O O . ILE A 1 166 ? -11.636 -5.969 -6.724 1.00 90.75 166 ILE A O 1
ATOM 1281 N N . ARG A 1 167 ? -11.098 -4.698 -8.496 1.00 92.44 167 ARG A N 1
ATOM 1282 C CA . ARG A 1 167 ? -12.469 -4.623 -9.029 1.00 92.44 167 ARG A CA 1
ATOM 1283 C C . ARG A 1 167 ? -13.036 -5.992 -9.400 1.00 92.44 167 ARG A C 1
ATOM 1285 O O . ARG A 1 167 ? -14.245 -6.182 -9.318 1.00 92.44 167 ARG A O 1
ATOM 1292 N N . ASN A 1 168 ? -12.171 -6.936 -9.758 1.00 93.25 168 ASN A N 1
ATOM 1293 C CA . ASN A 1 168 ? -12.528 -8.325 -10.036 1.00 93.25 168 ASN A CA 1
ATOM 1294 C C . ASN A 1 168 ? -12.629 -9.201 -8.770 1.00 93.25 168 ASN A C 1
ATOM 1296 O O . ASN A 1 168 ? -12.846 -10.404 -8.889 1.00 93.25 168 ASN A O 1
ATOM 1300 N N . GLY A 1 169 ? -12.477 -8.626 -7.572 1.00 90.19 169 GLY A N 1
ATOM 1301 C CA . GLY A 1 169 ? -12.607 -9.332 -6.293 1.00 90.19 169 GLY A CA 1
ATOM 1302 C C . GLY A 1 169 ? -11.366 -10.117 -5.871 1.00 90.19 169 GLY A C 1
ATOM 1303 O O . GLY A 1 169 ? -11.406 -10.842 -4.885 1.00 90.19 169 GLY A O 1
ATOM 1304 N N . ALA A 1 170 ? -10.243 -9.978 -6.576 1.00 90.12 170 ALA A N 1
ATOM 1305 C CA . ALA A 1 170 ? -9.073 -10.810 -6.319 1.00 90.12 170 ALA A CA 1
ATOM 1306 C C . ALA A 1 170 ? -8.341 -10.489 -5.000 1.00 90.12 170 ALA A C 1
ATOM 1308 O O . ALA A 1 170 ? -7.515 -11.279 -4.566 1.00 90.12 170 ALA A O 1
ATOM 1309 N N . TYR A 1 171 ? -8.650 -9.355 -4.364 1.00 88.56 171 TYR A N 1
ATOM 1310 C CA . TYR A 1 171 ? -8.088 -8.929 -3.073 1.00 88.56 171 TYR A CA 1
ATOM 1311 C C . TYR A 1 171 ? -9.099 -9.052 -1.922 1.00 88.56 171 TYR A C 1
ATOM 1313 O O . TYR A 1 171 ? -8.985 -8.366 -0.906 1.00 88.56 171 TYR A O 1
ATOM 1321 N N . GLU A 1 172 ? -10.127 -9.890 -2.070 1.00 84.38 172 GLU A N 1
ATOM 1322 C CA . GLU A 1 172 ? -11.070 -10.141 -0.982 1.00 84.38 172 GLU A CA 1
ATOM 1323 C C . GLU A 1 172 ? -10.346 -10.727 0.246 1.00 84.38 172 GLU A C 1
ATOM 1325 O O . GLU A 1 172 ? -9.570 -11.674 0.138 1.00 84.38 172 GLU A O 1
ATOM 1330 N N . GLY A 1 173 ? -10.583 -10.136 1.422 1.00 80.00 173 GLY A N 1
ATOM 1331 C CA . GLY A 1 173 ? -9.941 -10.550 2.676 1.00 80.00 173 GLY A CA 1
ATOM 1332 C C . GLY A 1 173 ? -8.521 -10.012 2.895 1.00 80.00 173 GLY A C 1
ATOM 1333 O O . GLY A 1 173 ? -7.855 -10.448 3.834 1.00 80.00 173 GLY A O 1
ATOM 1334 N N . VAL A 1 174 ? -8.045 -9.079 2.062 1.00 82.88 174 VAL A N 1
ATOM 1335 C CA . VAL A 1 174 ? -6.752 -8.404 2.262 1.00 82.88 174 VAL A CA 1
ATOM 1336 C C . VAL A 1 174 ? -6.869 -7.272 3.269 1.00 82.88 174 VAL A C 1
ATOM 1338 O O . VAL A 1 174 ? -7.588 -6.302 3.062 1.00 82.88 174 VAL A O 1
ATOM 1341 N N . ASN A 1 175 ? -6.079 -7.355 4.327 1.00 80.88 175 ASN A N 1
ATOM 1342 C CA . ASN A 1 175 ? -5.984 -6.348 5.369 1.00 80.88 175 ASN A CA 1
ATOM 1343 C C . ASN A 1 175 ? -4.970 -5.266 5.015 1.00 80.88 175 ASN A C 1
ATOM 1345 O O . ASN A 1 175 ? -5.117 -4.144 5.473 1.00 80.88 175 ASN A O 1
ATOM 1349 N N . PHE A 1 176 ? -3.953 -5.584 4.219 1.00 82.50 176 PHE A N 1
ATOM 1350 C CA . PHE A 1 176 ? -2.933 -4.631 3.826 1.00 82.50 176 PHE A CA 1
ATOM 1351 C C . PHE A 1 176 ? -2.463 -4.865 2.395 1.00 82.50 176 PHE A C 1
ATOM 1353 O O . PHE A 1 176 ? -1.873 -5.895 2.072 1.00 82.50 176 PHE A O 1
ATOM 1360 N N . LEU A 1 177 ? -2.707 -3.881 1.540 1.00 85.69 177 LEU A N 1
ATOM 1361 C CA . LEU A 1 177 ? -2.252 -3.874 0.162 1.00 85.69 177 LEU A CA 1
ATOM 1362 C C . LEU A 1 177 ? -1.149 -2.837 -0.015 1.00 85.69 177 LEU A C 1
ATOM 1364 O O . LEU A 1 177 ? -1.394 -1.641 0.129 1.00 85.69 177 LEU A O 1
ATOM 1368 N N . GLU A 1 178 ? 0.036 -3.304 -0.378 1.00 86.25 178 GLU A N 1
ATOM 1369 C CA . GLU A 1 178 ? 1.182 -2.463 -0.695 1.00 86.25 178 GLU A CA 1
ATOM 1370 C C . GLU A 1 178 ? 1.333 -2.305 -2.214 1.00 86.25 178 GLU A C 1
ATOM 1372 O O . GLU A 1 178 ? 1.230 -3.275 -2.970 1.00 86.25 178 GLU A O 1
ATOM 1377 N N . VAL A 1 179 ? 1.570 -1.072 -2.671 1.00 85.69 179 VAL A N 1
ATOM 1378 C CA . VAL A 1 179 ? 1.676 -0.711 -4.095 1.00 85.69 179 VAL A CA 1
ATOM 1379 C C . VAL A 1 179 ? 2.896 0.175 -4.358 1.00 85.69 179 VAL A C 1
ATOM 1381 O O . VAL A 1 179 ? 3.320 0.928 -3.487 1.00 85.69 179 VAL A O 1
ATOM 1384 N N . ASN A 1 180 ? 3.428 0.133 -5.588 1.00 76.94 180 ASN A N 1
ATOM 1385 C CA . ASN A 1 180 ? 4.691 0.786 -5.986 1.00 76.94 180 ASN A CA 1
ATOM 1386 C C . ASN A 1 180 ? 4.740 2.285 -5.628 1.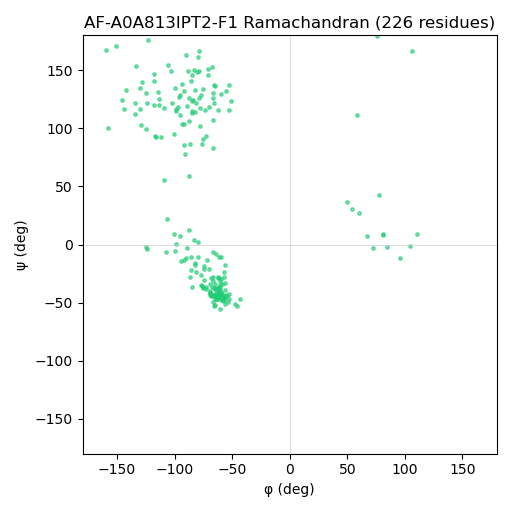00 76.94 180 ASN A C 1
ATOM 1388 O O . ASN A 1 180 ? 5.747 2.804 -5.160 1.00 76.94 180 ASN A O 1
ATOM 1392 N N . ASN A 1 181 ? 3.671 3.018 -5.937 1.00 80.12 181 ASN A N 1
ATOM 1393 C CA . ASN A 1 181 ? 3.490 4.413 -5.536 1.00 80.12 181 ASN A CA 1
ATOM 1394 C C . ASN A 1 181 ? 2.013 4.788 -5.594 1.00 80.12 181 ASN A C 1
ATOM 1396 O O . ASN A 1 181 ? 1.213 4.087 -6.200 1.00 80.12 181 ASN A O 1
ATOM 1400 N N . ILE A 1 182 ? 1.654 5.929 -5.020 1.00 79.69 182 ILE A N 1
ATOM 1401 C CA . ILE A 1 182 ? 0.265 6.407 -5.005 1.00 79.69 182 ILE A CA 1
ATOM 1402 C C . ILE A 1 182 ? -0.085 7.280 -6.211 1.00 79.69 182 ILE A C 1
ATOM 1404 O O . ILE A 1 182 ? -1.253 7.576 -6.450 1.00 79.69 182 ILE A O 1
ATOM 1408 N N . CYS A 1 183 ? 0.920 7.696 -6.981 1.00 78.88 183 CYS A N 1
ATOM 1409 C CA . CYS A 1 183 ? 0.735 8.701 -8.015 1.00 78.88 183 CYS A CA 1
ATOM 1410 C C . CYS A 1 183 ? -0.102 8.244 -9.187 1.00 78.88 183 CYS A C 1
ATOM 1412 O O . CYS A 1 183 ? -0.976 8.977 -9.647 1.00 78.88 183 CYS A O 1
ATOM 1414 N N . ALA A 1 184 ? 0.158 7.034 -9.669 1.00 82.00 184 ALA A N 1
ATOM 1415 C CA . ALA A 1 184 ? -0.682 6.439 -10.686 1.00 82.00 184 ALA A CA 1
ATOM 1416 C C . ALA A 1 184 ? -1.713 5.553 -9.992 1.00 82.00 184 ALA A C 1
ATOM 1418 O O . ALA A 1 184 ? -1.364 4.516 -9.441 1.00 82.00 184 ALA A O 1
ATOM 1419 N N . HIS A 1 185 ? -2.982 5.947 -10.023 1.00 87.94 185 HIS A N 1
ATOM 1420 C CA . HIS A 1 185 ? -4.111 5.155 -9.524 1.00 87.94 185 HIS A CA 1
ATOM 1421 C C . HIS A 1 185 ? -4.191 4.902 -8.007 1.00 87.94 185 HIS A C 1
ATOM 1423 O O . HIS A 1 185 ? -5.067 4.152 -7.591 1.00 87.94 185 HIS A O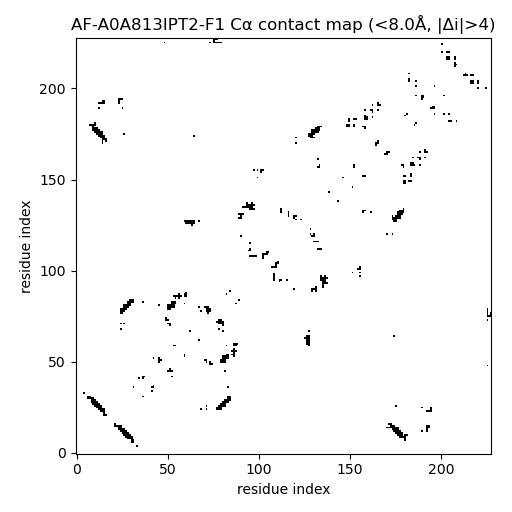 1
ATOM 1429 N N . GLY A 1 186 ? -3.347 5.500 -7.157 1.00 86.25 186 GLY A N 1
ATOM 1430 C CA . GLY A 1 186 ? -3.431 5.302 -5.700 1.00 86.25 186 GLY A CA 1
ATOM 1431 C C . GLY A 1 186 ? -4.807 5.656 -5.112 1.00 86.25 186 GLY A C 1
ATOM 1432 O O . GLY A 1 186 ? -5.407 4.804 -4.455 1.00 86.25 186 GLY A O 1
ATOM 1433 N N . PRO A 1 187 ? -5.358 6.855 -5.392 1.00 85.25 187 PRO A N 1
ATOM 1434 C CA . PRO A 1 187 ? -6.718 7.214 -4.994 1.00 85.25 187 PRO A CA 1
ATOM 1435 C C . PRO A 1 187 ? -7.780 6.230 -5.497 1.00 85.25 187 PRO A C 1
ATOM 1437 O O . PRO A 1 187 ? -8.651 5.829 -4.740 1.00 85.25 187 PRO A O 1
ATOM 1440 N N . GLU A 1 188 ? -7.695 5.800 -6.757 1.00 89.94 188 GLU A N 1
ATOM 1441 C CA . GLU A 1 188 ? -8.627 4.839 -7.351 1.00 89.94 188 GLU A CA 1
ATOM 1442 C C . GLU A 1 188 ? -8.553 3.457 -6.697 1.00 89.94 188 GLU A C 1
ATOM 1444 O O . GLU A 1 188 ? -9.578 2.794 -6.556 1.00 89.94 188 GLU A O 1
ATOM 1449 N N . ILE A 1 189 ? -7.351 3.010 -6.328 1.00 88.19 189 ILE A N 1
ATOM 1450 C CA . ILE A 1 189 ? -7.132 1.761 -5.595 1.00 88.19 189 ILE A CA 1
ATOM 1451 C C . ILE A 1 189 ? -7.781 1.873 -4.216 1.00 88.19 189 ILE A C 1
ATOM 1453 O O . ILE A 1 189 ? -8.524 0.970 -3.845 1.00 88.19 189 ILE A O 1
ATOM 1457 N N . ALA A 1 190 ? -7.577 2.989 -3.506 1.00 83.62 190 ALA A N 1
ATOM 1458 C CA . ALA A 1 190 ? -8.225 3.257 -2.221 1.00 83.62 190 ALA A CA 1
ATOM 1459 C C . ALA A 1 190 ? -9.759 3.257 -2.341 1.00 83.62 190 ALA A C 1
ATOM 1461 O O . ALA A 1 190 ? -10.446 2.597 -1.567 1.00 83.62 190 ALA A O 1
ATOM 1462 N N . GLU A 1 191 ? -10.312 3.916 -3.362 1.00 84.19 191 GLU A N 1
ATOM 1463 C CA . GLU A 1 191 ? -11.750 3.863 -3.654 1.00 84.19 191 GLU A CA 1
ATOM 1464 C C . GLU A 1 191 ? -12.228 2.418 -3.899 1.00 84.19 191 GLU A C 1
ATOM 1466 O O . GLU A 1 191 ? -13.268 2.003 -3.388 1.00 84.19 191 GLU A O 1
ATOM 1471 N N . ALA A 1 192 ? -11.466 1.628 -4.663 1.00 86.25 192 ALA A N 1
ATOM 1472 C CA . ALA A 1 192 ? -11.852 0.277 -5.069 1.00 86.25 192 ALA A CA 1
ATOM 1473 C C . ALA A 1 192 ? -11.887 -0.739 -3.916 1.00 86.25 192 ALA A C 1
ATOM 1475 O O . ALA A 1 192 ? -12.676 -1.681 -3.968 1.00 86.25 192 ALA A O 1
ATOM 1476 N N . ILE A 1 193 ? -11.079 -0.544 -2.877 1.00 82.00 193 ILE A N 1
ATOM 1477 C CA . ILE A 1 193 ? -11.095 -1.368 -1.654 1.00 82.00 193 ILE A CA 1
ATOM 1478 C C . ILE A 1 193 ? -12.070 -0.845 -0.584 1.00 82.00 193 ILE A C 1
ATOM 1480 O O . ILE A 1 193 ? -12.224 -1.475 0.461 1.00 82.00 193 ILE A O 1
ATOM 1484 N N . GLY A 1 194 ? -12.732 0.290 -0.846 1.00 76.88 194 GLY A N 1
ATOM 1485 C CA . GLY A 1 194 ? -13.836 0.815 -0.042 1.00 76.88 194 GLY A CA 1
ATOM 1486 C C . GLY A 1 194 ? -13.554 2.092 0.754 1.00 76.88 194 GLY A C 1
ATOM 1487 O O . GLY A 1 194 ? -14.407 2.499 1.541 1.00 76.88 194 GLY A O 1
ATOM 1488 N N . THR A 1 195 ? -12.418 2.758 0.546 1.00 77.94 195 THR A N 1
ATOM 1489 C CA . THR A 1 195 ? -12.163 4.097 1.098 1.00 77.94 195 THR A CA 1
ATOM 1490 C C . THR A 1 195 ? -13.013 5.149 0.383 1.00 77.94 195 THR A C 1
ATOM 1492 O O . THR A 1 195 ? -13.231 5.082 -0.825 1.00 77.94 195 THR A O 1
ATOM 1495 N N . THR A 1 196 ? -13.453 6.182 1.102 1.00 80.44 196 THR A N 1
ATOM 1496 C CA . THR A 1 196 ? -14.009 7.387 0.467 1.00 80.44 196 THR A CA 1
ATOM 1497 C C . THR A 1 196 ? -12.890 8.386 0.198 1.00 80.44 196 THR A C 1
ATOM 1499 O O . THR A 1 196 ? -12.256 8.864 1.133 1.00 80.44 196 THR A O 1
ATOM 1502 N N . VAL A 1 197 ? -12.662 8.733 -1.070 1.00 80.88 197 VAL A N 1
ATOM 1503 C CA . VAL A 1 197 ? -11.706 9.777 -1.462 1.00 80.88 197 VAL A CA 1
ATOM 1504 C C . VAL A 1 197 ? -12.474 10.945 -2.070 1.00 80.88 197 VAL A C 1
ATOM 1506 O O . VAL A 1 197 ? -13.248 10.768 -3.010 1.00 80.88 197 VAL A O 1
ATOM 1509 N N . SER A 1 198 ? -12.284 12.160 -1.551 1.00 85.75 198 SER A N 1
ATOM 1510 C CA . SER A 1 198 ? -12.940 13.329 -2.138 1.00 85.75 198 SER A CA 1
ATOM 1511 C C . SER A 1 198 ? -12.318 13.684 -3.495 1.00 85.75 198 SER A C 1
ATOM 1513 O O . SER A 1 198 ? -11.126 13.480 -3.738 1.00 85.75 198 SER A O 1
ATOM 1515 N N . ALA A 1 199 ? -13.108 14.284 -4.390 1.00 88.44 199 ALA A N 1
ATOM 1516 C CA . ALA A 1 199 ? -12.598 14.752 -5.680 1.00 88.44 199 ALA A CA 1
ATOM 1517 C C . ALA A 1 199 ? -11.461 15.781 -5.523 1.00 88.44 199 ALA A C 1
ATOM 1519 O O . ALA A 1 199 ? -10.524 15.800 -6.323 1.00 88.44 199 ALA A O 1
ATOM 1520 N N . LEU A 1 200 ? -11.528 16.616 -4.479 1.00 86.25 200 LEU A N 1
ATOM 1521 C CA . LEU A 1 200 ? -10.495 17.601 -4.171 1.00 86.25 200 LEU A CA 1
ATOM 1522 C C . LEU A 1 200 ? -9.194 16.923 -3.729 1.00 86.25 200 LEU A C 1
ATOM 1524 O O . LEU A 1 200 ? -8.120 17.307 -4.191 1.00 86.25 200 LEU A O 1
ATOM 1528 N N . ASP A 1 201 ? -9.279 15.908 -2.873 1.00 80.25 201 ASP A N 1
ATOM 1529 C CA . ASP A 1 201 ? -8.104 15.195 -2.369 1.00 80.25 201 ASP A CA 1
ATOM 1530 C C . ASP A 1 201 ? -7.444 14.383 -3.484 1.00 80.25 201 ASP A C 1
ATOM 1532 O O . ASP A 1 201 ? -6.226 14.433 -3.655 1.00 80.25 201 ASP A O 1
ATOM 1536 N N . LYS A 1 202 ? -8.249 13.746 -4.338 1.00 83.62 202 LYS A N 1
ATOM 1537 C CA . LYS A 1 202 ? -7.776 13.089 -5.559 1.00 83.62 202 LYS A CA 1
ATOM 1538 C C . LYS A 1 202 ? -7.023 14.056 -6.476 1.00 83.62 202 LYS A C 1
ATOM 1540 O O . LYS A 1 202 ? -5.911 13.751 -6.902 1.00 83.62 202 LYS A O 1
ATOM 1545 N N . GLN A 1 203 ? -7.580 15.245 -6.723 1.00 84.69 203 GLN A N 1
ATOM 1546 C CA . GLN A 1 203 ? -6.925 16.282 -7.526 1.00 84.69 203 GLN A CA 1
ATOM 1547 C C . GLN A 1 203 ? -5.608 16.752 -6.893 1.00 84.69 203 GLN A C 1
ATOM 1549 O O . GLN A 1 203 ? -4.616 16.924 -7.599 1.00 84.69 203 GLN A O 1
ATOM 1554 N N . ARG A 1 204 ? -5.581 16.959 -5.571 1.00 82.38 204 ARG A N 1
ATOM 1555 C CA . ARG A 1 204 ? -4.373 17.369 -4.837 1.00 82.38 204 ARG A CA 1
ATOM 1556 C C . ARG A 1 204 ? -3.279 16.309 -4.913 1.00 82.38 204 ARG A C 1
ATOM 1558 O O . ARG A 1 204 ? -2.139 16.653 -5.210 1.00 82.38 204 ARG A O 1
ATOM 1565 N N . CYS A 1 205 ? -3.630 15.040 -4.711 1.00 79.50 205 CYS A N 1
ATOM 1566 C CA . CYS A 1 205 ? -2.706 13.918 -4.855 1.00 79.50 205 CYS A CA 1
ATOM 1567 C C . CYS A 1 205 ? -2.117 13.874 -6.273 1.00 79.50 205 CYS A C 1
ATOM 1569 O O . CYS A 1 205 ? -0.901 13.828 -6.440 1.00 79.50 205 CYS A O 1
ATOM 1571 N N . GLN A 1 206 ? -2.964 13.970 -7.302 1.00 80.88 206 GLN A N 1
ATOM 1572 C CA . GLN A 1 206 ? -2.524 13.979 -8.702 1.00 80.88 206 GLN A CA 1
ATOM 1573 C C . GLN A 1 206 ? -1.634 15.184 -9.038 1.00 80.88 206 GLN A C 1
ATOM 1575 O O . GLN A 1 206 ? -0.665 15.035 -9.773 1.00 80.88 206 GLN A O 1
ATOM 1580 N N . ALA A 1 207 ? -1.931 16.368 -8.497 1.00 81.19 207 ALA A N 1
ATOM 1581 C CA . ALA A 1 207 ? -1.126 17.569 -8.717 1.00 81.19 207 ALA A CA 1
ATOM 1582 C C . ALA A 1 207 ? 0.254 17.492 -8.042 1.00 81.19 207 ALA A C 1
ATOM 1584 O O . ALA A 1 207 ? 1.233 18.003 -8.587 1.00 81.19 207 ALA A O 1
ATOM 1585 N N . ALA A 1 208 ? 0.343 16.833 -6.884 1.00 76.56 208 ALA A N 1
ATOM 1586 C CA . ALA A 1 208 ? 1.611 16.623 -6.194 1.00 76.56 208 ALA A CA 1
ATOM 1587 C C . ALA A 1 208 ? 2.553 15.723 -7.013 1.00 76.56 208 ALA A C 1
ATOM 1589 O O . ALA A 1 208 ? 3.775 15.916 -6.997 1.00 76.56 208 ALA A O 1
ATOM 1590 N N . CYS A 1 209 ? 1.990 14.755 -7.737 1.00 74.31 209 CYS A N 1
ATOM 1591 C CA . CYS A 1 209 ? 2.715 13.763 -8.520 1.00 74.31 209 CYS A CA 1
ATOM 1592 C C . CYS A 1 209 ? 3.479 14.370 -9.697 1.00 74.31 209 CYS A C 1
ATOM 1594 O O . CYS A 1 209 ? 2.916 15.015 -10.575 1.00 74.31 209 CYS A O 1
ATOM 1596 N N . GLY A 1 210 ? 4.798 14.162 -9.708 1.00 62.41 210 GLY A N 1
ATOM 1597 C CA . GLY A 1 210 ? 5.699 14.731 -10.715 1.00 62.41 210 GLY A CA 1
ATOM 1598 C C . GLY A 1 210 ? 6.164 16.160 -10.418 1.00 62.41 210 GLY A C 1
ATOM 1599 O O . GLY A 1 210 ? 6.991 16.694 -11.158 1.00 62.41 210 GLY A O 1
ATOM 1600 N N . SER A 1 211 ? 5.706 16.780 -9.324 1.00 63.56 211 SER A N 1
ATOM 1601 C CA . SER A 1 211 ? 6.276 18.047 -8.867 1.00 63.56 211 SER A CA 1
ATOM 1602 C C . SER A 1 211 ? 7.582 17.806 -8.084 1.00 63.56 211 SER A C 1
ATOM 1604 O O . SER A 1 211 ? 7.686 16.833 -7.336 1.00 63.56 211 SER A O 1
ATOM 1606 N N . PRO A 1 212 ? 8.567 18.726 -8.127 1.00 58.22 212 PRO A N 1
ATOM 1607 C CA . PRO A 1 212 ? 9.701 18.709 -7.194 1.00 58.22 212 PRO A CA 1
ATOM 1608 C C . PRO A 1 212 ? 9.280 18.827 -5.717 1.00 58.22 212 PRO A C 1
ATOM 1610 O O . PRO A 1 212 ? 10.107 18.677 -4.824 1.00 58.22 212 PRO A O 1
ATOM 1613 N N . ARG A 1 213 ? 8.004 19.150 -5.459 1.00 55.69 213 ARG A N 1
ATOM 1614 C CA . ARG A 1 213 ? 7.386 19.299 -4.137 1.00 55.69 213 ARG A CA 1
ATOM 1615 C C . ARG A 1 213 ? 6.566 18.077 -3.723 1.00 55.69 213 ARG A C 1
ATOM 1617 O O . ARG A 1 213 ? 5.884 18.152 -2.703 1.00 55.69 213 ARG A O 1
ATOM 1624 N N . TYR A 1 214 ? 6.644 16.981 -4.481 1.00 54.03 214 TYR A N 1
ATOM 1625 C CA . TYR A 1 214 ? 5.851 15.765 -4.305 1.00 54.03 214 TYR A CA 1
ATOM 1626 C C . TYR A 1 214 ? 5.739 15.328 -2.839 1.00 54.03 214 TYR A C 1
ATOM 1628 O O . TYR A 1 214 ? 4.640 15.118 -2.330 1.00 54.03 214 TYR A O 1
ATOM 1636 N N . GLU A 1 215 ? 6.865 15.305 -2.129 1.00 51.22 215 GLU A N 1
ATOM 1637 C CA . GLU A 1 215 ? 6.927 14.889 -0.729 1.00 51.22 215 GLU A CA 1
ATOM 1638 C C . GLU A 1 215 ? 6.172 15.843 0.219 1.00 51.22 215 GLU A C 1
ATOM 1640 O O . GLU A 1 215 ? 5.497 15.401 1.146 1.00 51.22 215 GLU A O 1
ATOM 1645 N N . ALA A 1 216 ? 6.216 17.155 -0.029 1.00 53.19 216 ALA A N 1
ATOM 1646 C CA . ALA A 1 216 ? 5.550 18.152 0.811 1.00 53.19 216 ALA A CA 1
ATOM 1647 C C . ALA A 1 216 ? 4.031 18.208 0.574 1.00 53.19 216 ALA A C 1
ATOM 1649 O O . ALA A 1 216 ? 3.266 18.430 1.513 1.00 53.19 216 ALA A O 1
ATOM 1650 N N . GLU A 1 217 ? 3.586 18.014 -0.668 1.00 57.88 217 GLU A N 1
ATOM 1651 C CA . GLU A 1 217 ? 2.171 18.131 -1.038 1.00 57.88 217 GLU A CA 1
ATOM 1652 C C . GLU A 1 217 ? 1.388 16.833 -0.786 1.00 57.88 217 GLU A C 1
ATOM 1654 O O . GLU A 1 217 ? 0.270 16.904 -0.275 1.00 57.88 217 GLU A O 1
ATOM 1659 N N . CYS A 1 218 ? 1.985 15.652 -1.008 1.00 52.28 218 CYS A N 1
ATOM 1660 C CA . CYS A 1 218 ? 1.373 14.382 -0.586 1.00 52.28 218 CYS A CA 1
ATOM 1661 C C . CYS A 1 218 ? 1.314 14.243 0.937 1.00 52.28 218 CYS A C 1
ATOM 1663 O O . CYS A 1 218 ? 0.317 13.760 1.468 1.00 52.28 218 CYS A O 1
ATOM 1665 N N . LYS A 1 219 ? 2.331 14.728 1.663 1.00 53.75 219 LYS A N 1
ATOM 1666 C CA . LYS A 1 219 ? 2.276 14.804 3.127 1.00 53.75 219 LYS A CA 1
ATOM 1667 C C . LYS A 1 219 ? 1.073 15.619 3.595 1.00 53.75 219 LYS A C 1
ATOM 1669 O O . LYS A 1 219 ? 0.350 15.172 4.475 1.00 53.75 219 LYS A O 1
ATOM 1674 N N . LYS A 1 220 ? 0.826 16.777 2.976 1.00 59.00 220 LYS A N 1
ATOM 1675 C CA . LYS A 1 220 ? -0.343 17.600 3.296 1.00 59.00 220 LYS A CA 1
ATOM 1676 C C . LYS A 1 220 ? -1.662 16.899 2.959 1.00 59.00 220 LYS A C 1
ATOM 1678 O O . LYS A 1 220 ? -2.610 17.023 3.717 1.00 59.00 220 LYS A O 1
ATOM 1683 N N . PHE A 1 221 ? -1.726 16.155 1.856 1.00 59.03 221 PHE A N 1
ATOM 1684 C CA . PHE A 1 221 ? -2.888 15.322 1.527 1.00 59.03 221 PHE A CA 1
ATOM 1685 C C . PHE A 1 221 ? -3.162 14.272 2.613 1.00 59.03 221 PHE A C 1
ATOM 1687 O O . PHE A 1 221 ? -4.300 14.163 3.052 1.00 59.03 221 PHE A O 1
ATOM 1694 N N . LEU A 1 222 ? -2.135 13.563 3.095 1.00 55.44 222 LEU A N 1
ATOM 1695 C CA . LEU A 1 222 ? -2.286 12.615 4.205 1.00 55.44 222 LEU A CA 1
ATOM 1696 C C . LEU A 1 222 ? -2.714 13.327 5.497 1.00 55.44 222 LEU A C 1
ATOM 1698 O O . LEU A 1 222 ? -3.615 12.859 6.179 1.00 55.44 222 LEU A O 1
ATOM 1702 N N . GLU A 1 223 ? -2.120 14.482 5.808 1.00 57.22 223 GLU A N 1
ATOM 1703 C CA . GLU A 1 223 ? -2.507 15.310 6.960 1.00 57.22 223 GLU A CA 1
ATOM 1704 C C . GLU A 1 223 ? -3.959 15.813 6.874 1.00 57.22 223 GLU A C 1
ATOM 1706 O O . GLU A 1 223 ? -4.629 15.893 7.902 1.00 57.22 223 GLU A O 1
ATOM 1711 N N . ASP A 1 224 ? -4.446 16.148 5.676 1.00 57.16 224 ASP A N 1
ATOM 1712 C CA . ASP A 1 224 ? -5.821 16.599 5.437 1.00 57.16 224 ASP A CA 1
ATOM 1713 C C . ASP A 1 224 ? -6.813 15.416 5.500 1.00 57.16 224 ASP A C 1
ATOM 1715 O O . ASP A 1 224 ? -7.893 15.573 6.063 1.00 57.16 224 ASP A O 1
ATOM 1719 N N . LEU A 1 225 ? -6.433 14.225 5.015 1.00 51.75 225 LEU A N 1
ATOM 1720 C CA . LEU A 1 225 ? -7.216 12.978 5.120 1.00 51.75 225 LEU A CA 1
ATOM 1721 C C . LEU A 1 225 ? -7.456 12.537 6.570 1.00 51.75 225 LEU A C 1
ATOM 1723 O O . LEU A 1 225 ? -8.458 11.897 6.851 1.00 51.75 225 LEU A O 1
ATOM 1727 N N . ILE A 1 226 ? -6.540 12.883 7.476 1.00 45.41 226 ILE A N 1
ATOM 1728 C CA . ILE A 1 226 ? -6.606 12.574 8.915 1.00 45.41 226 ILE A CA 1
ATOM 1729 C C . ILE A 1 226 ? -7.494 13.577 9.679 1.00 45.41 226 ILE A C 1
ATOM 1731 O O . ILE A 1 226 ? -7.886 13.329 10.818 1.00 45.41 226 ILE A O 1
ATOM 1735 N N . GLN A 1 227 ? -7.781 14.751 9.103 1.00 44.97 227 GLN A N 1
ATOM 1736 C CA . GLN A 1 227 ? -8.536 15.806 9.791 1.00 44.97 227 GLN A CA 1
ATOM 1737 C C . GLN A 1 227 ? -10.062 15.678 9.681 1.00 44.97 227 GLN A C 1
ATOM 1739 O O . GLN A 1 227 ? -10.751 16.407 10.412 1.00 44.97 227 GLN A O 1
ATOM 1744 N N . TYR A 1 228 ? -10.554 14.791 8.814 1.00 38.41 228 TYR A N 1
ATOM 1745 C CA . TYR A 1 228 ? -11.968 14.491 8.564 1.00 38.41 228 TYR A CA 1
ATOM 1746 C C . TYR A 1 228 ? -12.317 13.069 8.986 1.00 38.41 228 TYR A C 1
ATOM 1748 O O . TYR A 1 228 ? -13.513 12.868 9.281 1.00 38.41 228 TYR A O 1
#

Mean predicted aligned error: 10.16 Å

Secondary structure (DSSP, 8-state):
-----------EEPPPPSSSS-PPP-------SSS-TT-HHHHHHHHHTT-EEE--HHHHHH--HHHHHHHHB-TTSSB-EEE-GGGS-----TT----SS-PPTTSHHHHHHHHHHHHHHHH--SS--EEEES------HHHHTT--HHHHHHHHTHHHHHHHHHHTTTTTT-SEEEES-STTTHHHHHHHTT----HHHHHHHHHHTTSTTHHHHHHHHHHHHT--

Radius of gyration: 17.05 Å; Cα contacts (8 Å, |Δi|>4): 352; chains: 1; bounding box: 50×38×41 Å

Foldseek 3Di:
DDDDFDFQFWFWFFFFFPDPDDDGAGETEGEGPPDDCPDCVNCVVCVVLVEEADEALVCQFAAFLVNQQVNQAGPQGHGYHYYYPVNDDQLADQLLADPLDQDDCPDDNNVVLVVSQLVQQVPDDGHAGEREQEGRHPDDPVVVVVDDLLVVCVSNVSLVVLLVCLLVVVCRPHGIYTYSHCQPCVVSSNVSSPHDDDPVLVVQLNVLPPDPCVVVSVVVSVVVVSVD

Sequence (228 aa):
YLSHCTSGGILQLQAGSRSDESEVGTGVVVNTTDRKCADANFLAPFQKLNVRVLMDSGHVNSMTLAEAKEAAGLERGGMLLGITEDSMNENWDPSITWTGQRCGPGEGPWQKLWGYVGTTLGSQQGTLNQVQSFWQESGTTAELMFWNIIKYNEQSQINHFVLEQIRNGAYEGVNFLEVNNICAHGPEIAEAIGTTVSALDKQRCQAACGSPRYEAECKKFLEDLIQY

Solvent-accessible surface area (backbone atoms only — not comparable to full-atom values): 13067 Å² total; per-residue (Å²): 141,82,86,82,83,80,77,63,66,39,51,25,38,24,35,45,59,92,70,87,86,63,79,37,40,50,32,42,32,58,51,62,96,88,53,67,81,82,36,64,80,72,41,44,63,39,55,76,66,60,37,40,70,47,74,52,32,71,56,52,60,64,28,36,65,67,57,50,52,64,53,9,49,35,99,61,38,63,26,35,34,35,42,39,62,90,20,53,86,76,80,83,51,67,84,32,38,75,87,84,60,85,58,55,94,82,33,73,55,49,48,47,43,50,52,49,43,54,51,49,62,70,70,52,79,89,39,58,34,72,42,72,60,50,72,37,66,74,72,49,80,74,56,55,76,71,60,45,61,67,60,49,38,67,64,54,39,45,46,58,52,51,39,51,40,42,72,69,53,75,54,72,78,32,46,23,40,36,41,69,50,57,61,60,51,30,62,58,39,41,41,61,42,54,39,89,71,52,73,66,56,47,50,49,45,49,62,18,47,93,42,100,51,28,73,65,44,39,49,49,48,55,57,55,63,59,70,74